Protein AF-A0A5K3F8T2-F1 (afdb_monomer_lite)

Radius of gyration: 18.97 Å; chains: 1; bounding box: 44×43×52 Å

Sequence (221 aa):
MYKYVIDRDETNFVFQMKPKDMTACPQYLVVARHIYPPILEFPDKNGPFFWAMVPSSTLKCNPNSTAEELQRIYRLFIDSKTFSKFKADAVERSKNERLRIDEVNTFYIGYRQLTLGELNQYDGDTSPPVPYRFTDQINVTAAVTAALPACLYFTVGDAEWANTTCTVLPSSTPEETLCECNHLTSFATQWKFLTNEMDFTYAFSKTDFQRDFTVCATQLF

Secondary structure (DSSP, 8-state):
-EEEE---SS--EEEEEE-S-STT---EEEEEEESS----SS--SS---EEEEESS-GGG--TTS-HHHHHHHTEEEE-HHHHHHHHHHHHHHTTTS---HHHHTEEEEEEEEPPTTTTT---SS-PPPSS-S--PPP----EEEEEEEEEEEE-TT-SS-B-TT-EE-TT--SSS--EE-SS-SEEEEEEEEEPP---HHHHHHS--TTS----------

Organism: Mesocestoides corti (NCBI:txid53468)

InterPro domains:
  IPR000203 GPS motif [PF01825] (149-188)
  IPR046338 GAIN domain superfamily [G3DSA:2.60.220.50] (41-195)
  IPR051223 Polycystin [PTHR10877] (57-218)

pLDDT: mean 83.46, std 17.34, range [26.53, 95.75]

Structure (mmCIF, N/CA/C/O backbone):
data_AF-A0A5K3F8T2-F1
#
_entry.id   AF-A0A5K3F8T2-F1
#
loop_
_atom_site.group_PDB
_atom_site.id
_atom_site.type_symbol
_atom_site.label_atom_id
_atom_site.label_alt_id
_atom_site.label_comp_id
_atom_site.label_asym_id
_atom_site.label_entity_id
_atom_site.label_seq_id
_atom_site.pdbx_PDB_ins_code
_atom_site.Cartn_x
_atom_site.Cartn_y
_atom_site.Cartn_z
_atom_site.occupancy
_atom_site.B_iso_or_equiv
_atom_site.auth_seq_id
_atom_site.auth_comp_id
_atom_site.auth_asym_id
_atom_site.auth_atom_id
_atom_site.pdbx_PDB_model_num
ATOM 1 N N . MET A 1 1 ? -4.844 -11.983 6.996 1.00 80.00 1 MET A N 1
ATOM 2 C CA . MET A 1 1 ? -3.718 -11.183 6.465 1.00 80.00 1 MET A CA 1
ATOM 3 C C . MET A 1 1 ? -3.387 -11.713 5.077 1.00 80.00 1 MET A C 1
ATOM 5 O O . MET A 1 1 ? -3.566 -12.905 4.867 1.00 80.00 1 MET A O 1
ATOM 9 N N . TYR A 1 2 ? -2.992 -10.852 4.142 1.00 87.81 2 TYR A N 1
ATOM 10 C CA . TYR A 1 2 ? -2.614 -11.227 2.775 1.00 87.81 2 TYR A CA 1
ATOM 11 C C . TYR A 1 2 ? -1.091 -11.328 2.666 1.00 87.81 2 TYR A C 1
ATOM 13 O O . TYR A 1 2 ? -0.380 -10.558 3.316 1.00 87.81 2 TYR A O 1
ATOM 21 N N . LYS A 1 3 ? -0.621 -12.260 1.840 1.00 91.94 3 LYS A N 1
ATOM 22 C CA . LYS A 1 3 ? 0.776 -12.573 1.556 1.00 91.94 3 LYS A CA 1
ATOM 23 C C . LYS A 1 3 ? 0.993 -12.526 0.041 1.00 91.94 3 LYS A C 1
ATOM 25 O O . LYS A 1 3 ? 0.319 -13.228 -0.711 1.00 91.94 3 LYS A O 1
ATOM 30 N N . TYR A 1 4 ? 1.951 -11.719 -0.399 1.00 91.50 4 TYR A N 1
ATOM 31 C CA . TYR A 1 4 ? 2.337 -11.608 -1.804 1.00 91.50 4 TYR A CA 1
ATOM 32 C C . TYR A 1 4 ? 3.835 -11.849 -1.964 1.00 91.50 4 TYR A C 1
ATOM 34 O O . TYR A 1 4 ? 4.618 -11.265 -1.222 1.00 91.50 4 TYR A O 1
ATOM 42 N N . VAL A 1 5 ? 4.239 -12.655 -2.945 1.00 93.12 5 VAL A N 1
ATOM 43 C CA . VAL A 1 5 ? 5.651 -12.810 -3.326 1.00 93.12 5 VAL A CA 1
ATOM 44 C C . VAL A 1 5 ? 5.962 -11.821 -4.450 1.00 93.12 5 VAL A C 1
ATOM 46 O O . VAL A 1 5 ? 5.338 -11.852 -5.514 1.00 93.12 5 VAL A O 1
ATOM 49 N N . ILE A 1 6 ? 6.872 -10.884 -4.185 1.00 92.12 6 ILE A N 1
ATOM 50 C CA . ILE A 1 6 ? 7.213 -9.772 -5.077 1.00 92.12 6 ILE A CA 1
ATOM 51 C C . ILE A 1 6 ? 8.717 -9.801 -5.358 1.00 92.12 6 ILE A C 1
ATOM 53 O O . ILE A 1 6 ? 9.531 -9.258 -4.611 1.00 92.12 6 ILE A O 1
ATOM 57 N N . ASP A 1 7 ? 9.074 -10.406 -6.490 1.00 85.50 7 ASP A N 1
ATOM 58 C CA . ASP A 1 7 ? 10.470 -10.621 -6.901 1.00 85.50 7 ASP A CA 1
ATOM 59 C C . ASP A 1 7 ? 11.163 -9.378 -7.479 1.00 85.50 7 ASP A C 1
ATOM 61 O O . ASP A 1 7 ? 12.289 -9.458 -7.959 1.00 85.50 7 ASP A O 1
ATOM 65 N N . ARG A 1 8 ? 10.495 -8.219 -7.465 1.00 80.19 8 ARG A N 1
ATOM 66 C CA . ARG A 1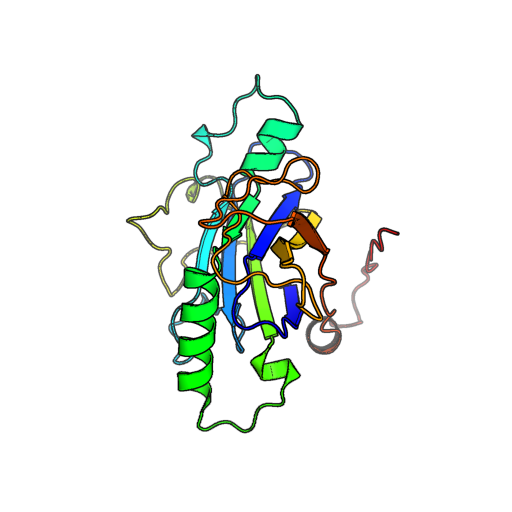 8 ? 11.072 -6.944 -7.908 1.00 80.19 8 ARG A CA 1
ATOM 67 C C . ARG A 1 8 ? 11.489 -6.113 -6.701 1.00 80.19 8 ARG A C 1
ATOM 69 O O . ARG A 1 8 ? 10.714 -5.963 -5.758 1.00 80.19 8 ARG A O 1
ATOM 76 N N . ASP A 1 9 ? 12.698 -5.565 -6.751 1.00 72.62 9 ASP A N 1
ATOM 77 C CA . ASP A 1 9 ? 13.230 -4.699 -5.693 1.00 72.62 9 ASP A CA 1
ATOM 78 C C . ASP A 1 9 ? 12.690 -3.272 -5.788 1.00 72.62 9 ASP A C 1
ATOM 80 O O . ASP A 1 9 ? 12.376 -2.667 -4.764 1.00 72.62 9 ASP A O 1
ATOM 84 N N . GLU A 1 10 ? 12.502 -2.763 -7.007 1.00 82.12 10 GLU A N 1
ATOM 85 C CA . GLU A 1 10 ? 11.924 -1.447 -7.282 1.00 82.12 10 GLU A CA 1
ATOM 86 C C . GLU A 1 10 ? 10.571 -1.594 -7.980 1.00 82.12 10 GLU A C 1
ATOM 88 O O . GLU A 1 10 ? 10.476 -1.926 -9.164 1.00 82.12 10 GLU A O 1
ATOM 93 N N . THR A 1 11 ? 9.490 -1.370 -7.234 1.00 87.69 11 THR A N 1
ATOM 94 C CA . THR A 1 11 ? 8.133 -1.411 -7.782 1.00 87.69 11 THR A CA 1
ATOM 95 C C . THR A 1 11 ? 7.195 -0.523 -6.989 1.00 87.69 11 THR A C 1
ATOM 97 O O . THR A 1 11 ? 7.296 -0.431 -5.770 1.00 87.69 11 THR A O 1
ATOM 100 N N . ASN A 1 12 ? 6.235 0.088 -7.676 1.00 93.19 12 ASN A N 1
ATOM 101 C CA . ASN A 1 12 ? 5.073 0.650 -7.003 1.00 93.19 12 ASN A CA 1
ATOM 102 C C . ASN A 1 12 ? 4.160 -0.498 -6.569 1.00 93.19 12 ASN A C 1
ATOM 104 O O . ASN A 1 12 ? 4.086 -1.530 -7.247 1.00 93.19 12 ASN A O 1
ATOM 108 N N . PHE A 1 13 ? 3.449 -0.308 -5.465 1.00 95.19 13 PHE A N 1
ATOM 109 C CA . PHE A 1 13 ? 2.475 -1.262 -4.961 1.00 95.19 13 PHE A CA 1
ATOM 110 C C . PHE A 1 13 ? 1.145 -0.562 -4.708 1.00 95.19 13 PHE A C 1
ATOM 112 O O . PHE A 1 13 ? 1.069 0.458 -4.023 1.00 95.19 13 PHE A O 1
ATOM 119 N N . VAL A 1 14 ? 0.082 -1.133 -5.261 1.00 95.75 14 VAL A N 1
ATOM 120 C CA . VAL A 1 14 ? -1.285 -0.661 -5.082 1.00 95.75 14 VAL A CA 1
ATOM 121 C C . VAL A 1 14 ? -2.080 -1.721 -4.349 1.00 95.75 14 VAL A C 1
ATOM 123 O O . VAL A 1 14 ? -2.174 -2.855 -4.810 1.00 95.75 14 VAL A O 1
ATOM 126 N N . PHE A 1 15 ? -2.706 -1.328 -3.243 1.00 94.62 15 PHE A N 1
ATOM 127 C CA . PHE A 1 15 ? -3.703 -2.129 -2.547 1.00 94.62 15 PHE A CA 1
ATOM 128 C C . PHE A 1 15 ? -5.050 -1.427 -2.618 1.00 94.62 15 PHE A C 1
ATOM 130 O O . PHE A 1 15 ? -5.243 -0.355 -2.047 1.00 94.62 15 PHE A O 1
ATOM 137 N N . GLN A 1 16 ? -5.977 -2.028 -3.347 1.00 93.88 16 GLN A N 1
ATOM 138 C CA . GLN A 1 16 ? -7.314 -1.499 -3.554 1.00 93.88 16 GLN A CA 1
ATOM 139 C C . GLN A 1 16 ? -8.303 -2.294 -2.71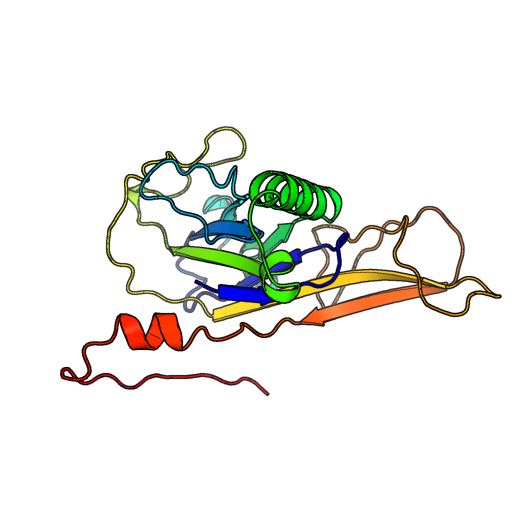4 1.00 93.88 16 GLN A C 1
ATOM 141 O O . GLN A 1 16 ? -8.428 -3.509 -2.872 1.00 93.88 16 GLN A O 1
ATOM 146 N N . MET A 1 17 ? -9.043 -1.591 -1.863 1.00 90.50 17 MET A N 1
ATOM 147 C CA . MET A 1 17 ? -10.141 -2.154 -1.089 1.00 90.50 17 MET A CA 1
ATOM 148 C C . MET A 1 17 ? -11.471 -1.867 -1.788 1.00 90.50 17 MET A C 1
ATOM 150 O O . MET A 1 17 ? -11.650 -0.834 -2.433 1.00 90.50 17 MET A O 1
ATOM 154 N N . LYS A 1 18 ? -12.409 -2.800 -1.659 1.00 90.31 18 LYS A N 1
ATOM 155 C CA . LYS A 1 18 ? -13.782 -2.727 -2.159 1.00 90.31 18 LYS A CA 1
ATOM 156 C C . LYS A 1 18 ? -14.718 -3.093 -1.001 1.00 90.31 18 LYS A C 1
ATOM 158 O O . LYS A 1 18 ? -15.053 -4.271 -0.828 1.00 90.31 18 LYS A O 1
ATOM 163 N N . PRO A 1 19 ? -15.057 -2.119 -0.135 1.00 89.94 19 PRO A N 1
ATOM 164 C CA . PRO A 1 19 ? -16.047 -2.313 0.917 1.00 89.94 19 PRO A CA 1
ATOM 165 C C . PRO A 1 19 ? -17.388 -2.760 0.336 1.00 89.94 19 PRO A C 1
ATOM 167 O O . PRO A 1 19 ? -17.755 -2.336 -0.756 1.00 89.94 19 PRO A O 1
ATOM 170 N N . LYS A 1 20 ? -18.140 -3.579 1.080 1.00 87.31 20 LYS A N 1
ATOM 171 C CA . LYS A 1 20 ? -19.488 -4.000 0.657 1.00 87.31 20 LYS A CA 1
ATOM 172 C C . LYS A 1 20 ? -20.460 -2.827 0.571 1.00 87.31 20 LYS A C 1
ATOM 174 O O . LYS A 1 20 ? -21.269 -2.772 -0.345 1.00 87.31 20 LYS A O 1
ATOM 179 N N . ASP A 1 21 ? -20.359 -1.911 1.529 1.00 87.38 21 ASP A N 1
ATOM 180 C CA . ASP A 1 21 ? -21.137 -0.682 1.574 1.00 87.38 21 ASP A CA 1
ATOM 181 C C . ASP A 1 21 ? -20.178 0.509 1.644 1.00 87.38 21 ASP A C 1
ATOM 183 O O . ASP A 1 21 ? -19.604 0.816 2.689 1.00 87.38 21 ASP A O 1
ATOM 187 N N . MET A 1 22 ? -19.964 1.146 0.494 1.00 85.88 22 MET A N 1
ATOM 188 C CA . MET A 1 22 ? -19.145 2.354 0.388 1.00 85.88 22 MET A CA 1
ATOM 189 C C . MET A 1 22 ? -19.909 3.609 0.834 1.00 85.88 22 MET A C 1
ATOM 191 O O . MET A 1 22 ? -19.279 4.616 1.146 1.00 85.88 22 MET A O 1
ATOM 195 N N . THR A 1 23 ? -21.245 3.556 0.910 1.00 83.44 23 THR A N 1
ATOM 196 C CA . THR A 1 23 ? -22.079 4.690 1.344 1.00 83.44 23 THR A CA 1
ATOM 197 C C . THR A 1 23 ? -21.997 4.907 2.852 1.00 83.44 23 THR A C 1
ATOM 199 O O . THR A 1 23 ? -22.021 6.046 3.311 1.00 83.44 23 THR A O 1
ATOM 202 N N . ALA A 1 24 ? -21.770 3.832 3.613 1.00 88.44 24 ALA A N 1
ATOM 203 C CA . ALA A 1 24 ? -21.478 3.890 5.044 1.00 88.44 24 ALA A CA 1
ATOM 204 C C . ALA A 1 24 ? -20.121 4.541 5.377 1.00 88.44 24 ALA A C 1
ATOM 206 O O . ALA A 1 24 ? -19.812 4.722 6.554 1.00 88.44 24 ALA A O 1
ATOM 207 N N . CYS A 1 25 ? -19.301 4.870 4.369 1.00 91.19 25 CYS A N 1
ATOM 208 C CA . CYS A 1 25 ? -17.960 5.431 4.528 1.00 91.19 25 CYS A CA 1
ATOM 209 C C . CYS A 1 25 ? -17.107 4.696 5.587 1.00 91.19 25 CYS A C 1
ATOM 211 O O . CYS A 1 25 ? -16.589 5.314 6.524 1.00 91.19 25 CYS A O 1
ATOM 213 N N . PRO A 1 26 ? -16.946 3.362 5.494 1.00 92.94 26 PRO A N 1
ATOM 214 C CA . PRO A 1 26 ? -16.052 2.666 6.405 1.00 92.94 26 PRO A CA 1
ATOM 215 C C . PRO A 1 26 ? -14.628 3.208 6.256 1.00 92.94 26 PRO A C 1
ATOM 217 O O . PRO A 1 26 ? -14.202 3.540 5.150 1.00 92.94 26 PRO A O 1
ATOM 220 N N . GLN A 1 27 ? -13.888 3.261 7.359 1.00 94.19 27 GLN A N 1
ATOM 221 C CA . GLN A 1 27 ? -12.464 3.578 7.371 1.00 94.19 27 GLN A CA 1
ATOM 222 C C . GLN A 1 27 ? -11.677 2.377 7.876 1.00 94.19 27 GLN A C 1
ATOM 224 O O . GLN A 1 27 ? -12.133 1.656 8.762 1.00 94.19 27 GLN A O 1
ATOM 229 N N . TYR A 1 28 ? -10.498 2.163 7.308 1.00 92.50 28 TYR A N 1
ATOM 230 C CA . TYR A 1 28 ? -9.654 1.017 7.588 1.00 92.50 28 TYR A CA 1
ATOM 231 C C . TYR A 1 28 ? -8.265 1.471 8.022 1.00 92.50 28 TYR A C 1
ATOM 233 O O . TYR A 1 28 ? -7.686 2.365 7.409 1.00 92.50 28 TYR A O 1
ATOM 241 N N . LEU A 1 29 ? -7.710 0.807 9.033 1.00 91.94 29 LEU A N 1
ATOM 242 C CA . LEU A 1 29 ? -6.273 0.791 9.273 1.00 91.94 29 LEU A CA 1
ATOM 243 C C . LEU A 1 29 ? -5.676 -0.329 8.425 1.00 91.94 29 LEU A C 1
ATOM 245 O O . LEU A 1 29 ? -6.017 -1.499 8.608 1.00 91.94 29 LEU A O 1
ATOM 249 N N . VAL A 1 30 ? -4.792 0.030 7.503 1.00 93.25 30 VAL A N 1
ATOM 250 C CA . VAL A 1 30 ? -4.023 -0.904 6.679 1.00 93.25 30 VAL A CA 1
ATOM 251 C C . VAL A 1 30 ? -2.593 -0.915 7.194 1.00 93.25 30 VAL A C 1
ATOM 253 O O . VAL A 1 30 ? -2.028 0.150 7.415 1.00 93.25 30 VAL A O 1
ATOM 256 N N . VAL A 1 31 ? -2.007 -2.097 7.383 1.00 93.06 31 VAL A N 1
ATOM 257 C CA . VAL A 1 31 ? -0.617 -2.275 7.827 1.00 93.06 31 VAL A CA 1
ATOM 258 C C . VAL A 1 31 ? 0.111 -3.266 6.935 1.00 93.06 31 VAL A C 1
ATOM 260 O O . VAL A 1 31 ? -0.475 -4.272 6.541 1.00 93.06 31 VAL A O 1
ATOM 263 N N . ALA A 1 32 ? 1.378 -3.014 6.612 1.00 94.12 32 ALA A N 1
ATOM 264 C CA . ALA A 1 32 ? 2.145 -3.884 5.726 1.00 94.12 32 ALA A CA 1
ATOM 265 C C . ALA A 1 32 ? 3.639 -3.938 6.063 1.00 94.12 32 ALA A C 1
ATOM 267 O O . ALA A 1 32 ? 4.203 -2.967 6.558 1.00 94.12 32 ALA A O 1
ATOM 268 N N . ARG A 1 33 ? 4.299 -5.070 5.803 1.00 93.81 33 ARG A N 1
ATOM 269 C CA . ARG A 1 33 ? 5.739 -5.248 6.053 1.00 93.81 33 ARG A CA 1
ATOM 270 C C . ARG A 1 33 ? 6.333 -6.347 5.171 1.00 93.81 33 ARG A C 1
ATOM 272 O O . ARG A 1 33 ? 5.649 -7.303 4.811 1.00 93.81 33 ARG A O 1
ATOM 279 N N . HIS A 1 34 ? 7.612 -6.198 4.839 1.00 95.25 34 HIS A N 1
ATOM 280 C CA . HIS A 1 34 ? 8.406 -7.208 4.142 1.00 95.25 34 HIS A CA 1
ATOM 281 C C . HIS A 1 34 ? 8.924 -8.291 5.094 1.00 95.25 34 HIS A C 1
ATOM 283 O O . HIS A 1 34 ? 9.244 -7.993 6.243 1.00 95.25 34 HIS A O 1
ATOM 289 N N . ILE A 1 35 ? 9.071 -9.518 4.588 1.00 94.06 35 ILE A N 1
ATOM 290 C CA . ILE A 1 35 ? 9.678 -10.695 5.241 1.00 94.06 35 ILE A CA 1
ATOM 291 C C . ILE A 1 35 ? 8.889 -11.245 6.438 1.00 94.06 35 ILE A C 1
ATOM 293 O O . ILE A 1 35 ? 8.626 -12.443 6.497 1.00 94.06 35 ILE A O 1
ATOM 297 N N . TYR A 1 36 ? 8.443 -10.391 7.360 1.00 90.69 36 TYR A N 1
ATOM 298 C CA . TYR A 1 36 ? 7.665 -10.775 8.537 1.00 90.69 36 TYR A CA 1
ATOM 299 C C . TYR A 1 36 ? 6.316 -10.046 8.575 1.00 90.69 36 TYR A C 1
ATOM 301 O O . TYR A 1 36 ? 6.265 -8.843 8.299 1.00 90.69 36 TYR A O 1
ATOM 309 N N . PRO A 1 37 ? 5.227 -10.707 9.001 1.00 90.69 37 PRO A N 1
ATOM 310 C CA . PRO A 1 37 ? 3.920 -10.066 9.139 1.00 90.69 37 PRO A CA 1
ATOM 311 C C . PRO A 1 37 ? 3.948 -8.969 10.217 1.00 90.69 37 PRO A C 1
ATOM 313 O O . PRO A 1 37 ? 4.548 -9.204 11.266 1.00 90.69 37 PRO A O 1
ATOM 316 N N . PRO A 1 38 ? 3.333 -7.785 10.012 1.00 88.69 38 PRO A N 1
ATOM 317 C CA . PRO A 1 38 ? 3.249 -6.744 11.041 1.00 88.69 38 PRO A CA 1
ATOM 318 C C . PRO A 1 38 ? 2.568 -7.243 12.321 1.00 88.69 38 PRO A C 1
ATOM 320 O O . PRO A 1 38 ? 1.519 -7.886 12.249 1.00 88.69 38 PRO A O 1
ATOM 323 N N . ILE A 1 39 ? 3.125 -6.891 13.482 1.00 85.19 39 ILE A N 1
ATOM 324 C CA . ILE A 1 39 ? 2.544 -7.187 14.795 1.00 85.19 39 ILE A CA 1
ATOM 325 C C . ILE A 1 39 ? 2.183 -5.867 15.470 1.00 85.19 39 ILE A C 1
ATOM 327 O O . ILE A 1 39 ? 3.029 -4.996 15.650 1.00 85.19 39 ILE A O 1
ATOM 331 N N . LEU A 1 40 ? 0.910 -5.727 15.834 1.00 85.06 40 LEU A N 1
ATOM 332 C CA . LEU A 1 40 ? 0.388 -4.538 16.509 1.00 85.06 40 LEU A CA 1
ATOM 333 C C . LEU A 1 40 ? 0.211 -4.741 18.018 1.00 85.06 40 LEU A C 1
ATOM 335 O O . LEU A 1 40 ? 0.024 -3.773 18.743 1.00 85.06 40 LEU A O 1
ATOM 339 N N . GLU A 1 41 ? 0.284 -5.976 18.512 1.00 82.88 41 GLU A N 1
ATOM 340 C CA . GLU A 1 41 ? 0.053 -6.307 19.925 1.00 82.88 41 GLU A CA 1
ATOM 341 C C . GLU A 1 41 ? 1.231 -5.930 20.831 1.00 82.88 41 GLU A C 1
ATOM 343 O O . GLU A 1 41 ? 1.044 -5.637 22.008 1.00 82.88 41 GLU A O 1
ATOM 348 N N . PHE A 1 42 ? 2.452 -5.925 20.296 1.00 82.69 42 PHE A N 1
ATOM 349 C CA . PHE A 1 42 ? 3.660 -5.596 21.042 1.00 82.69 42 PHE A CA 1
ATOM 350 C C . PHE A 1 42 ? 4.776 -5.116 20.105 1.00 82.69 42 PHE A C 1
ATOM 352 O O . PHE A 1 42 ? 4.792 -5.491 18.931 1.00 82.69 42 PHE A O 1
ATOM 359 N N . PRO A 1 43 ? 5.732 -4.310 20.605 1.00 85.00 43 PRO A N 1
ATOM 360 C CA . PRO A 1 43 ? 6.909 -3.933 19.833 1.00 85.00 43 PRO A CA 1
ATOM 361 C C . PRO A 1 43 ? 7.773 -5.165 19.541 1.00 85.00 43 PRO A C 1
ATOM 363 O O . PRO A 1 43 ? 8.249 -5.828 20.465 1.00 85.00 43 PRO A O 1
ATOM 366 N N . ASP A 1 44 ? 7.987 -5.468 18.262 1.00 85.44 44 ASP A N 1
ATOM 367 C CA . ASP A 1 44 ? 8.890 -6.532 17.825 1.00 85.44 44 ASP A CA 1
ATOM 368 C C . ASP A 1 44 ? 10.258 -5.978 17.377 1.00 85.44 44 ASP A C 1
ATOM 370 O O . ASP A 1 44 ? 10.481 -4.769 17.288 1.00 85.44 44 ASP A O 1
ATOM 374 N N . LYS A 1 45 ? 11.219 -6.879 17.138 1.00 86.62 45 LYS A N 1
ATOM 375 C CA . LYS A 1 45 ? 12.568 -6.522 16.657 1.00 86.62 45 LYS A CA 1
ATOM 376 C C . LYS A 1 45 ? 12.683 -6.543 15.128 1.00 86.62 45 LYS A C 1
ATOM 378 O O . LYS A 1 45 ? 13.757 -6.256 14.599 1.00 86.62 45 LYS A O 1
ATOM 383 N N . ASN A 1 46 ? 11.589 -6.838 14.428 1.00 86.69 46 ASN A N 1
ATOM 384 C CA . ASN A 1 46 ? 11.564 -7.072 12.983 1.00 86.69 46 ASN A CA 1
ATOM 385 C C . ASN A 1 46 ? 11.488 -5.761 12.183 1.00 86.69 46 ASN A C 1
ATOM 387 O O . ASN A 1 46 ? 11.486 -5.775 10.956 1.00 86.69 46 ASN A O 1
ATOM 391 N N . GLY A 1 47 ? 11.484 -4.619 12.874 1.00 85.75 47 GLY A N 1
ATOM 392 C CA . GLY A 1 47 ? 11.601 -3.298 12.271 1.00 85.75 47 GLY A CA 1
ATOM 393 C C . GLY A 1 47 ? 10.256 -2.631 11.982 1.00 85.75 47 GLY A C 1
ATOM 394 O O . GLY A 1 47 ? 9.196 -3.176 12.310 1.00 85.75 47 GLY A O 1
ATOM 395 N N . PRO A 1 48 ? 10.301 -1.420 11.400 1.00 88.81 48 PRO A N 1
ATOM 396 C CA . PRO A 1 48 ? 9.105 -0.641 11.129 1.00 88.81 48 PRO A CA 1
ATOM 397 C C . PRO A 1 48 ? 8.216 -1.339 10.096 1.00 88.81 48 PRO A C 1
ATOM 399 O O . PRO A 1 48 ? 8.677 -2.106 9.250 1.00 88.81 48 PRO A O 1
ATOM 402 N N . PHE A 1 49 ? 6.927 -1.034 10.151 1.00 90.25 49 PHE A N 1
ATOM 403 C CA . PHE A 1 49 ? 5.946 -1.453 9.160 1.00 90.25 49 PHE A CA 1
ATOM 404 C C . PHE A 1 49 ? 5.271 -0.224 8.554 1.00 90.25 49 PHE A C 1
ATOM 406 O O . PHE A 1 49 ? 5.182 0.837 9.176 1.00 90.25 49 PHE A O 1
ATOM 413 N N . PHE A 1 50 ? 4.789 -0.382 7.329 1.00 92.25 50 PHE A N 1
ATOM 414 C CA . PHE A 1 50 ? 3.886 0.567 6.708 1.00 92.25 50 PHE A CA 1
ATOM 415 C C . PHE A 1 50 ? 2.554 0.559 7.411 1.00 92.25 50 PHE A C 1
ATOM 417 O O . PHE A 1 50 ? 2.042 -0.501 7.772 1.00 92.25 50 PHE A O 1
ATOM 424 N N . TRP A 1 51 ? 1.952 1.730 7.505 1.00 92.94 51 TRP A N 1
ATOM 425 C CA . TRP A 1 51 ? 0.578 1.850 7.926 1.00 92.94 51 TRP A CA 1
ATOM 426 C C . TRP A 1 51 ? -0.079 3.024 7.205 1.00 92.94 51 TRP A C 1
ATOM 428 O O . TRP A 1 51 ? 0.592 3.976 6.805 1.00 92.94 51 TRP A O 1
ATOM 438 N N . ALA A 1 52 ? -1.388 2.939 7.009 1.00 94.50 52 ALA A N 1
ATOM 439 C CA . ALA A 1 52 ? -2.179 4.023 6.454 1.00 94.50 52 ALA A CA 1
ATOM 440 C C . ALA A 1 52 ? -3.641 3.899 6.870 1.00 94.50 52 ALA A C 1
ATOM 442 O O . ALA A 1 52 ? -4.167 2.799 7.055 1.00 94.50 52 ALA A O 1
ATOM 443 N N . MET A 1 53 ? -4.303 5.047 6.937 1.00 94.69 53 MET A N 1
ATOM 444 C CA . MET A 1 53 ? -5.755 5.131 7.012 1.00 94.69 53 MET A CA 1
ATOM 445 C C . MET A 1 53 ? -6.321 5.110 5.591 1.00 94.69 53 MET A C 1
ATOM 447 O O . MET A 1 53 ? -5.870 5.870 4.731 1.00 94.69 53 MET A O 1
ATOM 451 N N . VAL A 1 54 ? -7.297 4.242 5.332 1.00 94.38 54 VAL A N 1
ATOM 452 C CA . VAL A 1 54 ? -7.932 4.082 4.016 1.00 94.38 54 VAL A CA 1
ATOM 453 C C . VAL A 1 54 ? -9.460 4.132 4.173 1.00 94.38 54 VAL A C 1
ATOM 455 O O . VAL A 1 54 ? -10.018 3.224 4.776 1.00 94.38 54 VAL A O 1
ATOM 458 N N . PRO A 1 55 ? -10.162 5.163 3.665 1.00 95.12 55 PRO A N 1
ATOM 459 C CA . PRO A 1 55 ? -9.600 6.414 3.175 1.00 95.12 55 PRO A CA 1
ATOM 460 C C . PRO A 1 55 ? -8.816 7.140 4.271 1.00 95.12 55 PRO A C 1
ATOM 462 O O . PRO A 1 55 ? -9.039 6.938 5.466 1.00 95.12 55 PRO A O 1
ATOM 465 N N . SER A 1 56 ? -7.923 8.044 3.864 1.00 93.88 56 SER A N 1
ATOM 466 C CA . SER A 1 56 ? -7.091 8.795 4.816 1.00 93.88 56 SER A CA 1
ATOM 467 C C . SER A 1 56 ? -7.906 9.652 5.788 1.00 93.88 56 SER A C 1
ATOM 469 O O . SER A 1 56 ? -7.422 9.996 6.855 1.00 93.88 56 SER A O 1
ATOM 471 N N . SER A 1 57 ? -9.142 9.998 5.421 1.00 93.62 57 SER A N 1
ATOM 472 C CA . SER A 1 57 ? -10.130 10.591 6.313 1.00 93.62 57 SER A CA 1
ATOM 473 C C . SER A 1 57 ? -11.537 10.236 5.841 1.00 93.62 57 SER A C 1
ATOM 475 O O . SER A 1 57 ? -11.776 10.167 4.633 1.00 93.62 57 SER A O 1
ATOM 477 N N . THR A 1 58 ? -12.480 10.079 6.770 1.00 92.81 58 THR A N 1
ATOM 478 C CA . THR A 1 58 ? -13.907 9.929 6.442 1.00 92.81 58 THR A CA 1
ATOM 479 C C . THR A 1 58 ? -14.486 11.169 5.754 1.00 92.81 58 THR A C 1
ATOM 481 O O . THR A 1 58 ? -15.459 11.053 5.018 1.00 92.81 58 THR A O 1
ATOM 484 N N . LEU A 1 59 ? -13.849 12.341 5.886 1.00 91.25 59 LEU A N 1
ATOM 485 C CA . LEU A 1 59 ? -14.233 13.563 5.165 1.00 91.25 59 LEU A CA 1
ATOM 486 C C . LEU A 1 59 ? -14.076 13.442 3.641 1.00 91.25 59 LEU A C 1
ATOM 488 O O . LEU A 1 59 ? -14.643 14.240 2.901 1.00 91.25 59 LEU A O 1
ATOM 492 N N . LYS A 1 60 ? -13.310 12.454 3.158 1.00 89.88 60 LYS A N 1
ATOM 493 C CA . LYS A 1 60 ? -13.172 12.181 1.721 1.00 89.88 60 LYS A CA 1
ATOM 494 C C . LYS A 1 60 ? -14.391 11.479 1.125 1.00 89.88 60 LYS A C 1
ATOM 496 O O . LYS A 1 60 ? -14.526 11.454 -0.095 1.00 89.88 60 LYS A O 1
ATOM 501 N N . CYS A 1 61 ? -15.265 10.912 1.952 1.00 89.12 61 CYS A N 1
ATOM 502 C CA . CYS A 1 61 ? -16.509 10.328 1.482 1.00 89.12 61 CYS A CA 1
ATOM 503 C C . CYS A 1 61 ? -17.520 11.441 1.217 1.00 89.12 61 CYS A C 1
ATOM 505 O O . CYS A 1 61 ? -18.143 11.971 2.135 1.00 89.12 61 CYS A O 1
ATOM 507 N N . ASN A 1 62 ? -17.677 11.800 -0.052 1.00 86.00 62 ASN A N 1
ATOM 508 C CA . ASN A 1 62 ? -18.699 12.739 -0.480 1.00 86.00 62 ASN A CA 1
ATOM 509 C C . ASN A 1 62 ? -19.932 11.956 -0.967 1.00 86.00 62 ASN A C 1
ATOM 511 O O . ASN A 1 62 ? -19.793 11.140 -1.879 1.00 86.00 62 ASN A O 1
ATOM 515 N N . PRO A 1 63 ? -21.139 12.201 -0.422 1.00 79.94 63 PRO A N 1
ATOM 516 C CA . PRO A 1 63 ? -22.358 11.525 -0.874 1.00 79.94 63 PRO A CA 1
ATOM 517 C C . PRO A 1 63 ? -22.710 11.812 -2.342 1.00 79.94 63 PRO A C 1
ATOM 519 O O . PRO A 1 63 ? -23.451 11.044 -2.946 1.00 79.94 63 PRO A O 1
ATOM 522 N N . ASN A 1 64 ? -22.171 12.888 -2.923 1.00 85.56 64 ASN A N 1
ATOM 523 C CA . ASN A 1 64 ? -22.375 13.253 -4.326 1.00 85.56 64 ASN A CA 1
ATOM 524 C C . ASN A 1 64 ? -21.299 12.687 -5.268 1.00 85.56 64 ASN A C 1
ATOM 526 O O . ASN A 1 64 ? -21.357 12.951 -6.467 1.00 85.56 64 ASN A O 1
ATOM 530 N N . SER A 1 65 ? -20.300 11.968 -4.748 1.00 86.94 65 SER A N 1
ATOM 531 C CA . SER A 1 65 ? -19.263 11.365 -5.584 1.00 86.94 65 SER A CA 1
ATOM 532 C C . SER A 1 65 ? -19.797 10.180 -6.378 1.00 86.94 65 SER A C 1
ATOM 534 O O . SER A 1 65 ? -20.639 9.408 -5.920 1.00 86.94 65 SER A O 1
ATOM 536 N N . THR A 1 66 ? -19.249 10.012 -7.575 1.00 87.88 66 THR A N 1
ATOM 537 C CA . THR A 1 66 ? -19.464 8.822 -8.397 1.00 87.88 66 THR A CA 1
ATOM 538 C C . THR A 1 66 ? -18.886 7.576 -7.716 1.00 87.88 66 THR A C 1
ATOM 540 O O . THR A 1 66 ? -17.998 7.656 -6.862 1.00 87.88 66 THR A O 1
ATOM 543 N N . ALA A 1 67 ? -19.359 6.393 -8.117 1.00 84.75 67 ALA A N 1
ATOM 544 C CA . ALA A 1 67 ? -18.843 5.127 -7.594 1.00 84.75 67 ALA A CA 1
ATOM 545 C C . ALA A 1 67 ? -17.324 4.979 -7.816 1.00 84.75 67 ALA A C 1
ATOM 547 O O . ALA A 1 67 ? -16.617 4.493 -6.935 1.00 84.75 67 ALA A O 1
ATOM 548 N N . GLU A 1 68 ? -16.814 5.449 -8.957 1.00 83.94 68 GLU A N 1
ATOM 549 C CA . GLU A 1 68 ? -15.387 5.420 -9.291 1.00 83.94 68 GLU A CA 1
ATOM 550 C C . GLU A 1 68 ? -14.560 6.338 -8.383 1.00 83.94 68 GLU A C 1
ATOM 552 O O . GLU A 1 68 ? -13.510 5.936 -7.879 1.00 83.94 68 GLU A O 1
ATOM 557 N N . GLU A 1 69 ? -15.041 7.554 -8.115 1.00 87.25 69 GLU A N 1
ATOM 558 C CA . GLU A 1 69 ? -14.385 8.487 -7.192 1.00 87.25 69 GLU A CA 1
ATOM 559 C C . GLU A 1 69 ? -14.341 7.932 -5.769 1.00 87.25 69 GLU A C 1
ATOM 561 O O . GLU A 1 69 ? -13.292 7.974 -5.120 1.00 87.25 69 GLU A O 1
ATOM 566 N N . LEU A 1 70 ? -15.448 7.346 -5.301 1.00 87.12 70 LEU A N 1
ATOM 567 C CA . LEU A 1 70 ? -15.471 6.674 -4.007 1.00 87.12 70 LEU A CA 1
ATOM 568 C C . LEU A 1 70 ? -14.531 5.462 -4.002 1.00 87.12 70 LEU A C 1
ATOM 570 O O . LEU A 1 70 ? -13.867 5.200 -3.006 1.00 87.12 70 LEU A O 1
ATOM 574 N N . GLN A 1 71 ? -14.403 4.723 -5.103 1.00 87.88 71 GLN A N 1
ATOM 575 C CA . GLN A 1 71 ? -13.485 3.586 -5.157 1.00 87.88 71 GLN A CA 1
ATOM 576 C C . GLN A 1 71 ? -12.022 4.042 -5.064 1.00 87.88 71 GLN A C 1
ATOM 578 O O . GLN A 1 71 ? -11.220 3.395 -4.385 1.00 87.88 71 GLN A O 1
ATOM 583 N N . ARG A 1 72 ? -11.671 5.186 -5.664 1.00 89.06 72 ARG A N 1
ATOM 584 C CA . ARG A 1 72 ? -10.310 5.751 -5.613 1.00 89.06 72 ARG A CA 1
ATOM 585 C C . ARG A 1 72 ? -9.854 6.091 -4.194 1.00 89.06 72 ARG A C 1
ATOM 587 O O . ARG A 1 72 ? -8.672 5.930 -3.897 1.00 89.06 72 ARG A O 1
ATOM 594 N N . ILE A 1 73 ? -10.752 6.522 -3.303 1.00 92.81 73 ILE A N 1
ATOM 595 C CA . ILE A 1 73 ? -10.372 6.848 -1.914 1.00 92.81 73 ILE A CA 1
ATOM 596 C C . ILE A 1 73 ? -10.076 5.600 -1.065 1.00 92.81 73 ILE A C 1
ATOM 598 O O . ILE A 1 73 ? -9.405 5.711 -0.042 1.00 92.81 73 ILE A O 1
ATOM 602 N N . TYR A 1 74 ? -10.505 4.414 -1.510 1.00 94.06 74 TYR A N 1
ATOM 603 C CA . TYR A 1 74 ? -10.231 3.119 -0.872 1.00 94.06 74 TYR A CA 1
ATOM 604 C C . TYR A 1 74 ? -8.931 2.454 -1.349 1.00 94.06 74 TYR A C 1
ATOM 606 O O . TYR A 1 74 ? -8.773 1.231 -1.277 1.00 94.06 74 TYR A O 1
ATOM 614 N N . ARG A 1 75 ? -7.987 3.256 -1.842 1.00 93.56 75 ARG A N 1
ATOM 615 C CA . ARG A 1 75 ? -6.707 2.794 -2.367 1.00 93.56 75 ARG A CA 1
ATOM 616 C C . ARG A 1 75 ? -5.545 3.239 -1.491 1.00 93.56 75 ARG A C 1
ATOM 618 O O . ARG A 1 75 ? -5.401 4.421 -1.194 1.00 93.56 75 ARG A O 1
ATOM 625 N N . LEU A 1 76 ? -4.663 2.298 -1.180 1.00 94.31 76 LEU A N 1
ATOM 626 C CA . LEU A 1 76 ? -3.312 2.565 -0.703 1.00 94.31 76 LEU A CA 1
ATOM 627 C C . LEU A 1 76 ? -2.342 2.480 -1.886 1.00 94.31 76 LEU A C 1
ATOM 629 O O . LEU A 1 76 ? -2.327 1.481 -2.607 1.00 94.31 76 LEU A O 1
ATOM 633 N N . PHE A 1 77 ? -1.535 3.522 -2.066 1.00 95.38 77 PHE A N 1
ATOM 634 C CA . PHE A 1 77 ? -0.448 3.574 -3.039 1.00 95.38 77 PHE A CA 1
ATOM 635 C C . PHE A 1 77 ? 0.878 3.700 -2.286 1.00 95.38 77 PHE A C 1
ATOM 637 O O . PHE A 1 77 ? 1.042 4.622 -1.489 1.00 95.38 77 PHE A O 1
ATOM 644 N N . ILE A 1 78 ? 1.803 2.777 -2.535 1.00 94.94 78 ILE A N 1
ATOM 645 C CA . ILE A 1 78 ? 3.175 2.810 -2.025 1.00 94.94 78 ILE A CA 1
ATOM 646 C C . ILE A 1 78 ? 4.085 3.002 -3.236 1.00 94.94 78 ILE A C 1
ATOM 648 O O . ILE A 1 78 ? 4.115 2.150 -4.127 1.00 94.94 78 ILE A O 1
ATOM 652 N N . ASP A 1 79 ? 4.787 4.132 -3.288 1.00 93.19 79 ASP A N 1
ATOM 653 C CA . ASP A 1 79 ? 5.726 4.422 -4.370 1.00 93.19 79 ASP A CA 1
ATOM 654 C C . ASP A 1 79 ? 6.966 3.520 -4.297 1.00 93.19 79 ASP A C 1
ATOM 656 O O . ASP A 1 79 ? 7.302 2.982 -3.237 1.00 93.19 79 ASP A O 1
ATOM 660 N N . SER A 1 80 ? 7.662 3.374 -5.425 1.00 92.25 80 SER A N 1
ATOM 661 C CA . SER A 1 80 ? 8.833 2.500 -5.532 1.00 92.25 80 SER A CA 1
ATOM 662 C C . SER A 1 80 ? 9.928 2.817 -4.521 1.00 92.25 80 SER A C 1
ATOM 664 O O . SER A 1 80 ? 10.436 1.903 -3.881 1.00 92.25 80 SER A O 1
ATOM 666 N N . LYS A 1 81 ? 10.259 4.094 -4.307 1.00 92.12 81 LYS A N 1
ATOM 667 C CA . LYS A 1 81 ? 11.313 4.499 -3.368 1.00 92.12 81 LYS A CA 1
ATOM 668 C C . LYS A 1 81 ? 10.961 4.083 -1.944 1.00 92.12 81 LYS A C 1
ATOM 670 O O . LYS A 1 81 ? 11.803 3.551 -1.218 1.00 92.12 81 LYS A O 1
ATOM 675 N N . THR A 1 82 ? 9.720 4.329 -1.546 1.00 93.44 82 THR A N 1
ATOM 676 C CA . THR A 1 82 ? 9.201 3.947 -0.237 1.00 93.44 82 THR A CA 1
ATOM 677 C C . THR A 1 82 ? 9.188 2.424 -0.080 1.00 93.44 82 THR A C 1
ATOM 679 O O . THR A 1 82 ? 9.721 1.916 0.907 1.00 93.44 82 THR A O 1
ATOM 682 N N . PHE A 1 83 ? 8.666 1.692 -1.066 1.00 94.25 83 PHE A N 1
ATOM 683 C CA . PHE A 1 83 ? 8.627 0.227 -1.077 1.00 94.25 83 PHE A CA 1
ATOM 684 C C . PHE A 1 83 ? 10.033 -0.386 -0.945 1.00 94.25 83 PHE A C 1
ATOM 686 O O . PHE A 1 83 ? 10.289 -1.159 -0.020 1.00 94.25 83 PHE A O 1
ATOM 693 N N . SER A 1 84 ? 10.981 0.028 -1.793 1.00 93.25 84 SER A N 1
ATOM 694 C CA . SER A 1 84 ? 12.361 -0.475 -1.785 1.00 93.25 84 SER A CA 1
ATOM 695 C C . SER A 1 84 ? 13.089 -0.179 -0.480 1.00 93.25 84 SER A C 1
ATOM 697 O O . SER A 1 84 ? 13.819 -1.034 0.019 1.00 93.25 84 SER A O 1
ATOM 699 N N . LYS A 1 85 ? 12.866 1.000 0.119 1.00 94.50 85 LYS A N 1
ATOM 700 C CA . LYS A 1 85 ? 13.470 1.358 1.409 1.00 94.50 85 LYS A CA 1
ATOM 701 C C . LYS A 1 85 ? 13.079 0.362 2.502 1.00 94.50 85 LYS A C 1
ATOM 703 O O . LYS A 1 85 ? 13.946 -0.150 3.203 1.00 94.50 85 LYS A O 1
ATOM 708 N N . PHE A 1 86 ? 11.788 0.066 2.641 1.00 94.81 86 PHE A N 1
ATOM 709 C CA . PHE A 1 86 ? 11.325 -0.868 3.671 1.00 94.81 86 PHE A CA 1
ATOM 710 C C . PHE A 1 86 ? 11.723 -2.314 3.368 1.00 94.81 86 PHE A C 1
ATOM 712 O O . PHE A 1 86 ? 11.977 -3.071 4.306 1.00 94.81 86 PHE A O 1
ATOM 719 N N . LYS A 1 87 ? 11.816 -2.701 2.087 1.00 94.88 87 LYS A N 1
ATOM 720 C CA . LYS A 1 87 ? 12.377 -4.003 1.702 1.00 94.88 87 LYS A CA 1
ATOM 721 C C . LYS A 1 87 ? 13.835 -4.118 2.151 1.00 94.88 87 LYS A C 1
ATOM 723 O O . LYS A 1 87 ? 14.180 -5.084 2.824 1.00 94.88 87 LYS A O 1
ATOM 728 N N . ALA A 1 88 ? 14.663 -3.117 1.853 1.00 94.19 88 ALA A N 1
ATOM 729 C CA . ALA A 1 88 ? 16.070 -3.090 2.251 1.00 94.19 88 ALA A CA 1
ATOM 730 C C . ALA A 1 88 ? 16.246 -3.126 3.781 1.00 94.19 88 ALA A C 1
ATOM 732 O O . ALA A 1 88 ? 17.038 -3.921 4.287 1.00 94.19 88 ALA A O 1
ATOM 733 N N . ASP A 1 89 ? 15.461 -2.335 4.520 1.00 94.38 89 ASP A N 1
ATOM 734 C CA . ASP A 1 89 ? 15.483 -2.328 5.988 1.00 94.38 89 ASP A CA 1
ATOM 735 C C . ASP A 1 89 ? 15.113 -3.702 6.581 1.00 94.38 89 ASP A C 1
ATOM 737 O O . ASP A 1 89 ? 15.698 -4.119 7.583 1.00 94.38 89 ASP A O 1
ATOM 741 N N . ALA A 1 90 ? 14.151 -4.413 5.980 1.00 94.44 90 ALA A N 1
ATOM 742 C CA . ALA A 1 90 ? 13.769 -5.759 6.407 1.00 94.44 90 ALA A CA 1
ATOM 743 C C . ALA A 1 90 ? 14.875 -6.786 6.112 1.00 94.44 90 ALA A C 1
ATOM 745 O O . ALA A 1 90 ? 15.232 -7.557 7.003 1.00 94.44 90 ALA A O 1
ATOM 746 N N . VAL A 1 91 ? 15.459 -6.750 4.907 1.00 94.50 91 VAL A N 1
ATOM 747 C CA . VAL A 1 91 ? 16.561 -7.639 4.490 1.00 94.50 91 VAL A CA 1
ATOM 748 C C . VAL A 1 91 ? 17.777 -7.492 5.406 1.00 94.50 91 VAL A C 1
ATOM 750 O O . VAL A 1 91 ? 18.350 -8.488 5.847 1.00 94.50 91 VAL A O 1
ATOM 753 N N . GLU A 1 92 ? 18.154 -6.258 5.744 1.00 94.31 92 GLU A N 1
ATOM 754 C CA . GLU A 1 92 ? 19.285 -5.999 6.641 1.00 94.31 92 GLU A CA 1
ATOM 755 C C . GLU A 1 92 ? 19.040 -6.566 8.048 1.00 94.31 92 GLU A C 1
ATOM 757 O O . GLU A 1 92 ? 19.957 -7.075 8.699 1.00 94.31 92 GLU A O 1
ATOM 762 N N . ARG A 1 93 ? 17.793 -6.526 8.529 1.00 93.62 93 ARG A N 1
ATOM 763 C CA . ARG A 1 93 ? 17.423 -7.072 9.843 1.00 93.62 93 ARG A CA 1
ATOM 764 C C . ARG A 1 93 ? 17.393 -8.595 9.855 1.00 93.62 93 ARG A C 1
ATOM 766 O O . ARG A 1 93 ? 17.786 -9.185 10.859 1.00 93.62 93 ARG A O 1
ATOM 773 N N . SER A 1 94 ? 16.997 -9.221 8.750 1.00 93.88 94 SER A N 1
ATOM 774 C CA . SER A 1 94 ? 16.944 -10.678 8.611 1.00 93.88 94 SER A CA 1
ATOM 775 C C . SER A 1 94 ? 18.281 -11.314 8.208 1.00 93.88 94 SER A C 1
ATOM 777 O O . SER A 1 94 ? 18.337 -12.520 7.992 1.00 93.88 94 SER A O 1
ATOM 779 N N . LYS A 1 95 ? 19.382 -10.554 8.106 1.00 92.38 95 LYS A N 1
ATOM 780 C CA . LYS A 1 95 ? 20.672 -11.040 7.568 1.00 92.38 95 LYS A CA 1
ATOM 781 C C . LYS A 1 95 ? 21.292 -12.242 8.292 1.00 92.38 95 LYS A C 1
ATOM 783 O O . LYS A 1 95 ? 22.124 -12.943 7.723 1.00 92.38 95 LYS A O 1
ATOM 788 N N . ASN A 1 96 ? 20.931 -12.454 9.557 1.00 92.00 96 ASN A N 1
ATOM 789 C CA . ASN A 1 96 ? 21.434 -13.569 10.366 1.00 92.00 96 ASN A CA 1
ATOM 790 C C . ASN A 1 96 ? 20.558 -14.827 10.248 1.00 92.00 96 ASN A C 1
ATOM 792 O O . ASN A 1 96 ? 20.888 -15.863 10.827 1.00 92.00 96 ASN A O 1
ATOM 796 N N . GLU A 1 97 ? 19.446 -14.740 9.524 1.00 92.44 97 GLU A N 1
ATOM 797 C CA . GLU A 1 97 ? 18.515 -15.834 9.296 1.00 92.44 97 GLU A CA 1
ATOM 798 C C . GLU A 1 97 ? 18.762 -16.460 7.923 1.00 92.44 97 GLU A C 1
ATOM 800 O O . GLU A 1 97 ? 19.161 -15.800 6.963 1.00 92.44 97 GLU A O 1
ATOM 805 N N . ARG A 1 98 ? 18.539 -17.771 7.818 1.00 93.12 98 ARG A N 1
ATOM 806 C CA . ARG A 1 98 ? 18.611 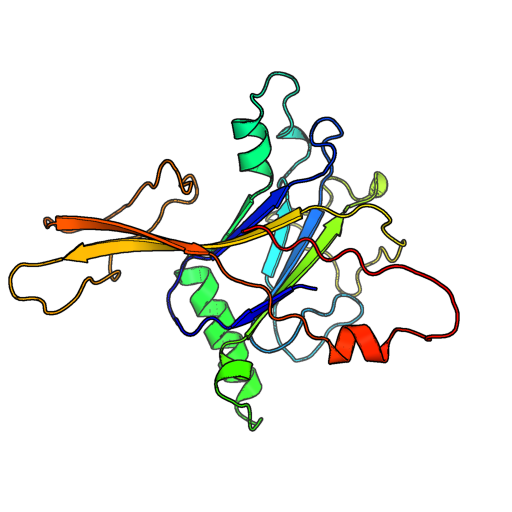-18.487 6.540 1.00 93.12 98 ARG A CA 1
ATOM 807 C C . ARG A 1 98 ? 17.215 -18.567 5.944 1.00 93.12 98 ARG A C 1
ATOM 809 O O . ARG A 1 98 ? 16.526 -19.563 6.143 1.00 93.12 98 ARG A O 1
ATOM 816 N N . LEU A 1 99 ? 16.827 -17.509 5.244 1.00 93.19 99 LEU A N 1
ATOM 817 C CA . LEU A 1 99 ? 15.549 -17.417 4.547 1.00 93.19 99 LEU A CA 1
ATOM 818 C C . LEU A 1 99 ? 15.675 -17.900 3.101 1.00 93.19 99 LEU A C 1
ATOM 820 O O . LEU A 1 99 ? 16.712 -17.729 2.453 1.00 93.19 99 LEU A O 1
ATOM 824 N N . ARG A 1 100 ? 14.606 -18.500 2.589 1.00 93.19 100 ARG A N 1
ATOM 825 C CA . ARG A 1 100 ? 14.446 -18.808 1.169 1.00 93.19 100 ARG A CA 1
ATOM 826 C C . ARG A 1 100 ? 14.160 -17.531 0.378 1.00 93.19 100 ARG A C 1
ATOM 828 O O . ARG A 1 100 ? 13.741 -16.515 0.927 1.00 93.19 100 ARG A O 1
ATOM 835 N N . ILE A 1 101 ? 14.372 -17.588 -0.934 1.00 90.44 101 ILE A N 1
ATOM 836 C CA . ILE A 1 101 ? 14.190 -16.424 -1.812 1.00 90.44 101 ILE A CA 1
ATOM 837 C C . ILE A 1 101 ? 12.741 -15.910 -1.815 1.00 90.44 101 ILE A C 1
ATOM 839 O O . ILE A 1 101 ? 12.518 -14.703 -1.806 1.00 90.44 101 ILE A O 1
ATOM 843 N N . ASP A 1 102 ? 11.760 -16.811 -1.747 1.00 90.62 102 ASP A N 1
ATOM 844 C CA . ASP A 1 102 ? 10.336 -16.485 -1.645 1.00 90.62 102 ASP A CA 1
ATOM 845 C C . ASP A 1 102 ? 9.997 -15.817 -0.307 1.00 90.62 102 ASP A C 1
ATOM 847 O O . ASP A 1 102 ? 9.223 -14.861 -0.273 1.00 90.62 102 ASP A O 1
ATOM 851 N N . GLU A 1 103 ? 10.626 -16.249 0.788 1.00 92.19 103 GLU A N 1
ATOM 852 C CA . GLU A 1 103 ? 10.475 -15.625 2.109 1.00 92.19 103 GLU A CA 1
ATOM 853 C C . GLU A 1 103 ? 11.039 -14.196 2.116 1.00 92.19 103 GLU A C 1
ATOM 855 O O . GLU A 1 103 ? 10.374 -13.271 2.584 1.00 92.19 103 GLU A O 1
ATOM 860 N N . VAL A 1 104 ? 12.215 -13.984 1.512 1.00 93.62 104 VAL A N 1
ATOM 861 C CA . VAL A 1 104 ? 12.828 -12.650 1.357 1.00 93.62 104 VAL A CA 1
ATOM 862 C C . VAL A 1 104 ? 11.963 -11.722 0.493 1.00 93.62 104 VAL A C 1
ATOM 864 O O . VAL A 1 104 ? 11.837 -10.530 0.780 1.00 93.62 104 VAL A O 1
ATOM 867 N N . ASN A 1 105 ? 11.325 -12.264 -0.545 1.00 94.25 105 ASN A N 1
ATOM 868 C CA . ASN A 1 105 ? 10.448 -11.514 -1.445 1.00 94.25 105 ASN A CA 1
ATOM 869 C C . ASN A 1 105 ? 9.001 -11.406 -0.947 1.00 94.25 105 ASN A C 1
ATOM 871 O O . ASN A 1 105 ? 8.153 -10.839 -1.640 1.00 94.25 105 ASN A O 1
ATOM 875 N N . THR A 1 106 ? 8.693 -11.912 0.248 1.00 94.25 106 THR A N 1
ATOM 876 C CA . THR A 1 106 ? 7.336 -11.855 0.780 1.00 94.25 106 THR A CA 1
ATOM 877 C C . THR A 1 106 ? 6.992 -10.454 1.297 1.00 94.25 106 THR A C 1
ATOM 879 O O . THR A 1 106 ? 7.731 -9.838 2.067 1.00 94.25 106 THR A O 1
ATOM 882 N N . PHE A 1 107 ? 5.811 -9.973 0.917 1.00 94.81 107 PHE A N 1
ATOM 883 C CA . PHE A 1 107 ? 5.181 -8.755 1.402 1.00 94.81 107 PHE A CA 1
ATOM 884 C C . PHE A 1 107 ? 3.828 -9.083 2.040 1.00 94.81 107 PHE A C 1
ATOM 886 O O . PHE A 1 107 ? 2.911 -9.585 1.382 1.00 94.81 107 PHE A O 1
ATOM 893 N N . TYR A 1 108 ? 3.707 -8.798 3.335 1.00 93.44 108 TYR A N 1
ATOM 894 C CA . TYR A 1 108 ? 2.490 -9.005 4.109 1.00 93.44 108 TYR A CA 1
ATOM 895 C C . TYR A 1 108 ? 1.688 -7.718 4.187 1.00 93.44 108 TYR A C 1
ATOM 897 O O . TYR A 1 108 ? 2.250 -6.665 4.474 1.00 93.44 108 TYR A O 1
ATOM 905 N N . ILE A 1 109 ? 0.370 -7.812 4.022 1.00 93.06 109 ILE A N 1
ATOM 906 C CA . ILE A 1 109 ? -0.551 -6.695 4.234 1.00 93.06 109 ILE A CA 1
ATOM 907 C C . ILE A 1 109 ? -1.807 -7.160 4.969 1.00 93.06 109 ILE A C 1
ATOM 909 O O . ILE A 1 109 ? -2.450 -8.151 4.619 1.00 93.06 109 ILE A O 1
ATOM 913 N N . GLY A 1 110 ? -2.150 -6.457 6.037 1.00 89.75 110 GLY A N 1
ATOM 914 C CA . GLY A 1 110 ? -3.357 -6.648 6.825 1.00 89.75 110 GLY A CA 1
ATOM 915 C C . GLY A 1 110 ? -4.201 -5.385 6.811 1.00 89.75 110 GLY A C 1
ATOM 916 O O . GLY A 1 110 ? -3.686 -4.286 6.622 1.00 89.75 110 GLY A O 1
ATOM 917 N N . TYR A 1 111 ? -5.501 -5.540 7.027 1.00 90.06 111 TYR A N 1
ATOM 918 C CA . TYR A 1 111 ? -6.387 -4.411 7.254 1.00 90.06 111 TYR A CA 1
ATOM 919 C C . TYR A 1 111 ? -7.373 -4.727 8.372 1.00 90.06 111 TYR A C 1
ATOM 921 O O . TYR A 1 111 ? -7.689 -5.891 8.629 1.00 90.06 111 TYR A O 1
ATOM 929 N N . ARG A 1 112 ? -7.885 -3.673 9.002 1.00 87.88 112 ARG A N 1
ATOM 930 C CA . ARG A 1 112 ? -8.959 -3.729 9.993 1.00 87.88 112 ARG A CA 1
ATOM 931 C C . ARG A 1 112 ? -9.885 -2.535 9.776 1.00 87.88 112 ARG A C 1
ATOM 933 O O . ARG A 1 112 ? -9.404 -1.415 9.645 1.00 87.88 112 ARG A O 1
ATOM 940 N N . GLN A 1 113 ? -11.196 -2.770 9.729 1.00 88.94 113 GLN A N 1
ATOM 941 C CA . GLN A 1 113 ? -12.177 -1.685 9.764 1.00 88.94 113 GLN A CA 1
ATOM 942 C C . GLN A 1 113 ? -12.214 -1.069 11.163 1.00 88.94 113 GLN A C 1
ATOM 944 O O . GLN A 1 113 ? -12.229 -1.787 12.161 1.00 88.94 113 GLN A O 1
ATOM 949 N N . LEU A 1 114 ? -12.239 0.253 11.223 1.00 88.88 114 LEU A N 1
ATOM 950 C CA . LEU A 1 114 ? -12.218 1.014 12.461 1.00 88.88 114 LEU A CA 1
ATOM 951 C C . LEU A 1 114 ? -13.606 1.144 13.075 1.00 88.88 114 LEU A C 1
ATOM 953 O O . LEU A 1 114 ? -14.615 1.232 12.369 1.00 88.88 114 LEU A O 1
ATOM 957 N N . THR A 1 115 ? -13.643 1.182 14.405 1.00 87.62 115 THR A N 1
ATOM 958 C CA . THR A 1 115 ? -14.857 1.520 15.149 1.00 87.62 115 THR A CA 1
ATOM 959 C C . THR A 1 115 ? -15.093 3.031 15.132 1.00 87.62 115 THR A C 1
ATOM 961 O O . THR A 1 115 ? -14.198 3.815 14.814 1.00 87.62 115 THR A O 1
ATOM 964 N N . LEU A 1 116 ? -16.298 3.466 15.513 1.00 88.00 116 LEU A N 1
ATOM 965 C CA . LEU A 1 116 ? -16.654 4.891 15.556 1.00 88.00 116 LEU A CA 1
ATOM 966 C C . LEU A 1 116 ? -15.705 5.726 16.434 1.00 88.00 116 LEU A C 1
ATOM 968 O O . LEU A 1 116 ? -15.450 6.881 16.110 1.00 88.00 116 LEU A O 1
ATOM 972 N N . GLY A 1 117 ? -15.166 5.149 17.514 1.00 87.94 117 GLY A N 1
ATOM 973 C CA . GLY A 1 117 ? -14.223 5.831 18.408 1.00 87.94 117 GLY A CA 1
ATOM 974 C C . GLY A 1 117 ? -12.796 5.954 17.858 1.00 87.94 117 GLY A C 1
ATOM 975 O O . GLY A 1 117 ? -11.988 6.678 18.432 1.00 87.94 117 GLY A O 1
ATOM 976 N N . GLU A 1 118 ? -12.487 5.257 16.763 1.00 89.75 118 GLU A N 1
ATOM 977 C CA . GLU A 1 118 ? -11.165 5.215 16.120 1.00 89.75 118 GLU A CA 1
ATOM 978 C C . GLU A 1 118 ? -11.082 6.055 14.843 1.00 89.75 118 GLU A C 1
ATOM 980 O O . GLU A 1 118 ? -9.987 6.286 14.323 1.00 89.75 118 GLU A O 1
ATOM 985 N N . LEU A 1 119 ? -12.227 6.488 14.307 1.00 92.75 119 LEU A N 1
ATOM 986 C CA . LEU A 1 119 ? -12.278 7.197 13.033 1.00 92.75 119 LEU A CA 1
ATOM 987 C C . LEU A 1 119 ? -11.415 8.461 13.072 1.00 92.75 119 LEU A C 1
ATOM 989 O O . LEU A 1 119 ? -11.519 9.277 13.985 1.00 92.75 119 LEU A O 1
ATOM 993 N N . ASN A 1 120 ? -10.593 8.636 12.036 1.00 94.50 120 ASN A N 1
ATOM 994 C CA . ASN A 1 120 ? -9.692 9.775 11.846 1.00 94.50 120 ASN A CA 1
ATOM 995 C C . ASN A 1 120 ? -8.700 10.021 12.997 1.00 94.50 120 ASN A C 1
ATOM 997 O O . ASN A 1 120 ? -8.213 11.137 13.143 1.00 94.50 120 ASN A O 1
ATOM 1001 N N . GLN A 1 121 ? -8.396 9.010 13.816 1.00 92.50 121 GLN A N 1
ATOM 1002 C CA . GLN A 1 121 ? -7.475 9.173 14.944 1.00 92.50 121 GLN A CA 1
ATOM 1003 C C . GLN A 1 121 ? -5.995 9.246 14.525 1.00 92.50 121 GLN A C 1
ATOM 1005 O O . GLN A 1 121 ? -5.174 9.755 15.287 1.00 92.50 121 GLN A O 1
ATOM 1010 N N . TYR A 1 122 ? -5.650 8.722 13.346 1.00 91.56 122 TYR A N 1
ATOM 1011 C CA . TYR A 1 122 ? -4.272 8.611 12.863 1.00 91.56 122 TYR A CA 1
ATOM 1012 C C . TYR A 1 122 ? -4.098 9.321 11.520 1.00 91.56 122 TYR A C 1
ATOM 1014 O O . TYR A 1 122 ? -5.000 9.305 10.682 1.00 91.56 122 TYR A O 1
ATOM 1022 N N . ASP A 1 123 ? -2.926 9.910 11.305 1.00 90.44 123 ASP A N 1
ATOM 1023 C CA . ASP A 1 123 ? -2.572 10.674 10.105 1.00 90.44 123 ASP A CA 1
ATOM 1024 C C . ASP A 1 123 ? -1.044 10.767 9.921 1.00 90.44 123 ASP A C 1
ATOM 1026 O O . ASP A 1 123 ? -0.282 10.105 10.615 1.00 90.44 123 ASP A O 1
ATOM 1030 N N . GLY A 1 124 ? -0.563 11.583 8.979 1.00 83.69 124 GLY A N 1
ATOM 1031 C CA . GLY A 1 124 ? 0.877 11.710 8.715 1.00 83.69 124 GLY A CA 1
ATOM 1032 C C . GLY A 1 124 ? 1.731 12.070 9.941 1.00 83.69 124 GLY A C 1
ATOM 1033 O O . GLY A 1 124 ? 2.908 11.713 9.968 1.00 83.69 124 GLY A O 1
ATOM 1034 N N . ASP A 1 125 ? 1.138 12.703 10.956 1.00 88.31 125 ASP A N 1
ATOM 1035 C CA . ASP A 1 125 ? 1.820 13.164 12.165 1.00 88.31 125 ASP A CA 1
ATOM 1036 C C . ASP A 1 125 ? 1.542 12.255 13.377 1.00 88.31 125 ASP A C 1
ATOM 1038 O O . ASP A 1 125 ? 2.363 12.147 14.292 1.00 88.31 125 ASP A O 1
ATOM 1042 N N . THR A 1 126 ? 0.408 11.551 13.378 1.00 91.50 126 THR A N 1
ATOM 1043 C CA . THR A 1 126 ? -0.063 10.725 14.494 1.00 91.50 126 THR A CA 1
ATOM 1044 C C . THR A 1 126 ? -0.125 9.256 14.098 1.00 91.50 126 THR A C 1
ATOM 1046 O O . THR A 1 126 ? -1.109 8.784 13.529 1.00 91.50 126 THR A O 1
ATOM 1049 N N . SER A 1 127 ? 0.920 8.501 14.445 1.00 90.94 127 SER A N 1
ATOM 1050 C CA . SER A 1 127 ? 0.971 7.055 14.188 1.00 90.94 127 SER A CA 1
ATOM 1051 C C . SER A 1 127 ? 0.113 6.221 15.150 1.00 90.94 127 SER A C 1
ATOM 1053 O O . SER A 1 127 ? -0.039 6.594 16.320 1.00 90.94 127 SER A O 1
ATOM 1055 N N . PRO A 1 128 ? -0.438 5.075 14.697 1.00 91.06 128 PRO A N 1
ATOM 1056 C CA . PRO A 1 128 ? -1.116 4.141 15.581 1.00 91.06 128 PRO A CA 1
ATOM 1057 C C . PRO A 1 128 ? -0.131 3.618 16.638 1.00 91.06 128 PRO A C 1
ATOM 1059 O O . PRO A 1 128 ? 0.985 3.219 16.294 1.00 91.06 128 PRO A O 1
ATOM 1062 N N . PRO A 1 129 ? -0.514 3.602 17.928 1.00 90.69 129 PRO A N 1
ATOM 1063 C CA . PRO A 1 129 ? 0.373 3.142 18.984 1.00 90.69 129 PRO A CA 1
ATOM 1064 C C . PRO A 1 129 ? 0.628 1.636 18.870 1.00 90.69 129 PRO A C 1
ATOM 1066 O O . PRO A 1 129 ? -0.246 0.875 18.455 1.00 90.69 129 PRO A O 1
ATOM 1069 N N . VAL A 1 130 ? 1.811 1.209 19.312 1.00 86.50 130 VAL A N 1
ATOM 1070 C CA . VAL A 1 130 ? 2.168 -0.201 19.515 1.00 86.50 130 VAL A CA 1
ATOM 1071 C C . VAL A 1 130 ? 2.596 -0.358 20.981 1.00 86.50 130 VAL A C 1
ATOM 1073 O O . VAL A 1 130 ? 3.602 0.244 21.362 1.00 86.50 130 VAL A O 1
ATOM 1076 N N . PRO A 1 131 ? 1.878 -1.118 21.832 1.00 88.94 131 PRO A N 1
ATOM 1077 C CA . PRO A 1 131 ? 0.688 -1.928 21.551 1.00 88.94 131 PRO A CA 1
ATOM 1078 C C . PRO A 1 131 ? -0.532 -1.144 21.058 1.00 88.94 131 PRO A C 1
ATOM 1080 O O . PRO A 1 131 ? -0.859 -0.069 21.572 1.00 88.94 131 PRO A O 1
ATOM 1083 N N . TYR A 1 132 ? -1.232 -1.721 20.088 1.00 88.38 132 TYR A N 1
ATOM 1084 C CA . TYR A 1 132 ? -2.462 -1.185 19.538 1.00 88.38 132 TYR A CA 1
ATOM 1085 C C . TYR A 1 132 ? -3.622 -1.430 20.495 1.00 88.38 132 TYR A C 1
ATOM 1087 O O . TYR A 1 132 ? -3.790 -2.515 21.048 1.00 88.38 132 TYR A O 1
ATOM 1095 N N . ARG A 1 133 ? -4.407 -0.378 20.727 1.00 84.38 133 ARG A N 1
ATOM 1096 C CA . ARG A 1 133 ? -5.353 -0.328 21.850 1.00 84.38 133 ARG A CA 1
ATOM 1097 C C . ARG A 1 133 ? -6.666 -1.049 21.576 1.00 84.38 133 ARG A C 1
ATOM 1099 O O . ARG A 1 133 ? -7.349 -1.428 22.521 1.00 84.38 133 ARG A O 1
ATOM 1106 N N . PHE A 1 134 ? -7.019 -1.222 20.308 1.00 81.75 134 PHE A N 1
ATOM 1107 C CA . PHE A 1 134 ? -8.319 -1.741 19.913 1.00 81.75 134 PHE A CA 1
ATOM 1108 C C . PHE A 1 134 ? -8.197 -3.195 19.469 1.00 81.75 134 PHE A C 1
ATOM 1110 O O . PHE A 1 134 ? -7.480 -3.515 18.522 1.00 81.75 134 PHE A O 1
ATOM 1117 N N . THR A 1 135 ? -8.909 -4.074 20.171 1.00 71.88 135 THR A N 1
ATOM 1118 C CA . THR A 1 135 ? -8.888 -5.532 19.955 1.00 71.88 135 THR A CA 1
ATOM 1119 C C . THR A 1 135 ? -10.261 -6.092 19.590 1.00 71.88 135 THR A C 1
ATOM 1121 O O . THR A 1 135 ? -10.421 -7.304 19.472 1.00 71.88 135 THR A O 1
ATOM 1124 N N . ASP A 1 136 ? -11.249 -5.217 19.373 1.00 69.50 136 ASP A N 1
ATOM 1125 C CA . ASP A 1 136 ? -12.619 -5.621 19.064 1.00 69.50 136 ASP A CA 1
ATOM 1126 C C . ASP A 1 136 ? -12.678 -6.501 17.811 1.00 69.50 136 ASP A C 1
ATOM 1128 O O . ASP A 1 136 ? -12.009 -6.229 16.806 1.00 69.50 136 ASP A O 1
ATOM 1132 N N . GLN A 1 137 ? -13.512 -7.540 17.863 1.00 61.62 137 GLN A N 1
ATOM 1133 C CA . GLN A 1 137 ? -13.729 -8.441 16.739 1.00 61.62 137 GLN A CA 1
ATOM 1134 C C . GLN A 1 137 ? -14.444 -7.706 15.598 1.00 61.62 137 GLN A C 1
ATOM 1136 O O . GLN A 1 137 ? -15.499 -7.101 15.784 1.00 61.62 137 GLN A O 1
ATOM 1141 N N . ILE A 1 138 ? -13.878 -7.783 14.394 1.00 63.94 138 ILE A N 1
ATOM 1142 C CA . ILE A 1 138 ? -14.429 -7.129 13.205 1.00 63.94 138 ILE A CA 1
ATOM 1143 C C . ILE A 1 138 ? -15.207 -8.158 12.398 1.00 63.94 138 ILE A C 1
ATOM 1145 O O . ILE A 1 138 ? -14.638 -9.129 11.905 1.00 63.94 138 ILE A O 1
ATOM 1149 N N . ASN A 1 139 ? -16.503 -7.908 12.223 1.00 61.56 139 ASN A N 1
ATOM 1150 C CA . ASN A 1 139 ? -17.414 -8.802 11.499 1.00 61.56 139 ASN A CA 1
ATOM 1151 C C . ASN A 1 139 ? -17.621 -8.405 10.028 1.00 61.56 139 ASN A C 1
ATOM 1153 O O . ASN A 1 139 ? -18.394 -9.042 9.314 1.00 61.56 139 ASN A O 1
ATOM 1157 N N . VAL A 1 140 ? -16.957 -7.343 9.566 1.00 67.19 140 VAL A N 1
ATOM 1158 C CA . VAL A 1 140 ? -17.122 -6.805 8.214 1.00 67.19 140 VAL A CA 1
ATOM 1159 C C . VAL A 1 140 ? -15.843 -7.018 7.414 1.00 67.19 140 VAL A C 1
ATOM 1161 O O . VAL A 1 140 ? -14.754 -6.625 7.826 1.00 67.19 140 VAL A O 1
ATOM 1164 N N . THR A 1 141 ? -15.989 -7.654 6.255 1.00 73.25 141 THR A N 1
ATOM 1165 C CA . THR A 1 141 ? -14.900 -7.914 5.312 1.00 73.25 141 THR A CA 1
ATOM 1166 C C . THR A 1 141 ? -15.047 -7.044 4.069 1.00 73.25 141 THR A C 1
ATOM 1168 O O . THR A 1 141 ? -16.158 -6.814 3.581 1.00 73.25 141 THR A O 1
ATOM 1171 N N . ALA A 1 142 ? -13.914 -6.583 3.539 1.00 83.44 142 ALA A N 1
ATOM 1172 C CA . ALA A 1 142 ? -13.825 -5.908 2.251 1.00 83.44 142 ALA A CA 1
ATOM 1173 C C . ALA A 1 142 ? -13.164 -6.843 1.230 1.00 83.44 142 ALA A C 1
ATOM 1175 O O . ALA A 1 142 ? -12.217 -7.566 1.554 1.00 83.44 142 ALA A O 1
ATOM 1176 N N . ALA A 1 143 ? -13.639 -6.824 -0.015 1.00 88.81 143 ALA A N 1
ATOM 1177 C CA . ALA A 1 143 ? -12.887 -7.449 -1.097 1.00 88.81 143 ALA A CA 1
ATOM 1178 C C . ALA A 1 143 ? -11.632 -6.611 -1.368 1.00 88.81 143 ALA A C 1
ATOM 1180 O O . ALA A 1 143 ? -11.659 -5.390 -1.214 1.00 88.81 143 ALA A O 1
ATOM 1181 N N . VAL A 1 144 ? -10.525 -7.246 -1.750 1.00 89.88 144 VAL A N 1
ATOM 1182 C CA . VAL A 1 144 ? -9.273 -6.529 -2.016 1.00 89.88 144 VAL A CA 1
ATOM 1183 C C . VAL A 1 144 ? -8.596 -7.045 -3.271 1.00 89.88 144 VAL A C 1
ATOM 1185 O O . VAL A 1 144 ? -8.718 -8.218 -3.618 1.00 89.88 144 VAL A O 1
ATOM 1188 N N . THR A 1 145 ? -7.856 -6.161 -3.925 1.00 91.81 145 THR A N 1
ATOM 1189 C CA . THR A 1 145 ? -6.982 -6.488 -5.051 1.00 91.81 145 THR A CA 1
ATOM 1190 C C . THR A 1 145 ? -5.645 -5.792 -4.856 1.00 91.81 145 THR A C 1
ATOM 1192 O O . THR A 1 145 ? -5.615 -4.622 -4.471 1.00 91.81 145 THR A O 1
ATOM 1195 N N . ALA A 1 146 ? -4.551 -6.490 -5.147 1.00 92.75 146 ALA A N 1
ATOM 1196 C CA . ALA A 1 146 ? -3.214 -5.915 -5.141 1.00 92.75 146 ALA A CA 1
ATOM 1197 C C . ALA A 1 146 ? -2.632 -5.910 -6.555 1.00 92.75 146 ALA A C 1
ATOM 1199 O O . ALA A 1 146 ? -2.864 -6.841 -7.329 1.00 92.75 146 ALA A O 1
ATOM 1200 N N . ALA A 1 147 ? -1.883 -4.865 -6.894 1.00 93.25 147 ALA A N 1
ATOM 1201 C CA . ALA A 1 147 ? -1.246 -4.743 -8.195 1.00 93.25 147 ALA A CA 1
ATOM 1202 C C . ALA A 1 147 ? 0.099 -4.022 -8.114 1.00 93.25 147 ALA A C 1
ATOM 1204 O O . ALA A 1 147 ? 0.326 -3.188 -7.238 1.00 93.25 147 ALA A O 1
ATOM 1205 N N . LEU A 1 148 ? 0.964 -4.330 -9.076 1.00 94.00 148 LEU A N 1
ATOM 1206 C CA . LEU A 1 148 ? 2.234 -3.655 -9.312 1.00 94.00 148 LEU A CA 1
ATOM 1207 C C . LEU A 1 148 ? 2.127 -2.858 -10.616 1.00 94.00 148 LEU A C 1
ATOM 1209 O O . LEU A 1 148 ? 2.280 -3.448 -11.694 1.00 94.00 148 LEU A O 1
ATOM 1213 N N . PRO A 1 149 ? 1.804 -1.556 -10.553 1.00 93.81 149 PRO A N 1
ATOM 1214 C CA . PRO A 1 149 ? 1.827 -0.712 -11.731 1.00 93.81 149 PRO A CA 1
ATOM 1215 C C . PRO A 1 149 ? 3.258 -0.282 -12.069 1.00 93.81 149 PRO A C 1
ATOM 1217 O O . PRO A 1 149 ? 4.065 0.036 -11.188 1.00 93.81 149 PRO A O 1
ATOM 1220 N N . ALA A 1 150 ? 3.559 -0.224 -13.362 1.00 92.25 150 ALA A N 1
ATOM 1221 C CA . ALA A 1 150 ? 4.834 0.237 -13.888 1.00 92.25 150 ALA A CA 1
ATOM 1222 C C . ALA A 1 150 ? 4.639 1.103 -15.137 1.00 92.25 150 ALA A C 1
ATOM 1224 O O . ALA A 1 150 ? 3.809 0.805 -15.999 1.00 92.25 150 ALA A O 1
ATOM 1225 N N . CYS A 1 151 ? 5.453 2.149 -15.226 1.00 92.38 151 CYS A N 1
ATOM 1226 C CA . CYS A 1 151 ? 5.670 2.923 -16.438 1.00 92.38 151 CYS A CA 1
ATOM 1227 C C . CYS A 1 151 ? 6.918 2.373 -17.119 1.00 92.38 151 CYS A C 1
ATOM 1229 O O . CYS A 1 151 ? 7.958 2.229 -16.476 1.00 92.38 151 CYS A O 1
ATOM 1231 N N . LEU A 1 152 ? 6.783 2.018 -18.390 1.00 91.62 152 LEU A N 1
ATOM 1232 C CA . LEU A 1 152 ? 7.811 1.361 -19.178 1.00 91.62 152 LEU A CA 1
ATOM 1233 C C . LEU A 1 152 ? 8.245 2.261 -20.326 1.00 91.62 152 LEU A C 1
ATOM 1235 O O . LEU A 1 152 ? 7.437 3.003 -20.890 1.00 91.62 152 LEU A O 1
ATOM 1239 N N . TYR A 1 153 ? 9.505 2.132 -20.709 1.00 91.94 153 TYR A N 1
ATOM 1240 C CA . TYR A 1 153 ? 10.084 2.808 -21.851 1.00 91.94 153 TYR A CA 1
ATOM 1241 C C . TYR A 1 153 ? 10.954 1.841 -22.665 1.00 91.94 153 TYR A C 1
ATOM 1243 O O . TYR A 1 153 ? 11.467 0.854 -22.130 1.00 91.94 153 TYR A O 1
ATOM 1251 N N . PHE A 1 154 ? 11.093 2.094 -23.966 1.00 92.19 154 PHE A N 1
ATOM 1252 C CA . PHE A 1 154 ? 11.881 1.250 -24.868 1.00 92.19 154 PHE A CA 1
ATOM 1253 C C . PHE A 1 154 ? 12.680 2.088 -25.855 1.00 92.19 154 PHE A C 1
ATOM 1255 O O . PHE A 1 154 ? 12.084 2.798 -26.669 1.00 92.19 154 PHE A O 1
ATOM 1262 N N . THR A 1 155 ? 14.008 1.980 -25.821 1.00 89.88 155 THR A N 1
ATOM 1263 C CA . THR A 1 155 ? 14.905 2.666 -26.760 1.00 89.88 155 THR A CA 1
ATOM 1264 C C . THR A 1 155 ? 15.262 1.750 -27.923 1.00 89.88 155 THR A C 1
ATOM 1266 O O . THR A 1 155 ? 15.448 0.546 -27.766 1.00 89.88 155 THR A O 1
ATOM 1269 N N . VAL A 1 156 ? 15.389 2.314 -29.125 1.00 86.81 156 VAL A N 1
ATOM 1270 C CA . VAL A 1 156 ? 15.820 1.546 -30.301 1.00 86.81 156 VAL A CA 1
ATOM 1271 C C . VAL A 1 156 ? 17.227 0.991 -30.065 1.00 86.81 156 VAL A C 1
ATOM 1273 O O . VAL A 1 156 ? 18.170 1.755 -29.884 1.00 86.81 156 VAL A O 1
ATOM 1276 N N . GLY A 1 157 ? 17.355 -0.336 -30.105 1.00 86.62 157 GLY A N 1
ATOM 1277 C CA . GLY A 1 157 ? 18.598 -1.054 -29.805 1.00 86.62 157 GLY A CA 1
ATOM 1278 C C . GLY A 1 157 ? 18.579 -1.786 -28.461 1.00 86.62 157 GLY A C 1
ATOM 1279 O O . GLY A 1 157 ? 19.425 -2.654 -28.255 1.00 86.62 157 GLY A O 1
ATOM 1280 N N . ASP A 1 158 ? 17.599 -1.502 -27.597 1.00 87.44 158 ASP A N 1
ATOM 1281 C CA . ASP A 1 158 ? 17.384 -2.256 -26.364 1.00 87.44 158 ASP A CA 1
ATOM 1282 C C . ASP A 1 158 ? 16.765 -3.630 -26.665 1.00 87.44 158 ASP A C 1
ATOM 1284 O O . ASP A 1 158 ? 16.021 -3.815 -27.633 1.00 87.44 158 ASP A O 1
ATOM 1288 N N . ALA A 1 159 ? 17.070 -4.612 -25.816 1.00 88.88 159 ALA A N 1
ATOM 1289 C CA . ALA A 1 159 ? 16.504 -5.957 -25.913 1.00 88.88 159 ALA A CA 1
ATOM 1290 C C . ALA A 1 159 ? 15.147 -6.087 -25.197 1.00 88.88 159 ALA A C 1
ATOM 1292 O O . ALA A 1 159 ? 14.365 -6.982 -25.516 1.00 88.88 159 ALA A O 1
ATOM 1293 N N . GLU A 1 160 ? 14.866 -5.213 -24.228 1.00 89.88 160 GLU A N 1
ATOM 1294 C CA . GLU A 1 160 ? 13.701 -5.303 -23.350 1.00 89.88 160 GLU A CA 1
ATOM 1295 C C . GLU A 1 160 ? 13.186 -3.925 -22.918 1.00 89.88 160 GLU A C 1
ATOM 1297 O O . GLU A 1 160 ? 13.874 -2.914 -23.040 1.00 89.88 160 GLU A O 1
ATOM 1302 N N . TRP A 1 161 ? 11.949 -3.895 -22.418 1.00 89.75 161 TRP A N 1
ATOM 1303 C CA . TRP A 1 161 ? 11.358 -2.699 -21.824 1.00 89.75 161 TRP A CA 1
ATOM 1304 C C . TRP A 1 161 ? 11.980 -2.426 -20.458 1.00 89.75 161 TRP A C 1
ATOM 1306 O O . TRP A 1 161 ? 11.990 -3.302 -19.592 1.00 89.75 161 TRP A O 1
ATOM 1316 N N . ALA A 1 162 ? 12.411 -1.191 -20.241 1.00 87.62 162 ALA A N 1
ATOM 1317 C CA . ALA A 1 162 ? 12.937 -0.735 -18.966 1.00 87.62 162 ALA A CA 1
ATOM 1318 C C . ALA A 1 162 ? 11.891 0.097 -18.215 1.00 87.62 162 ALA A C 1
ATOM 1320 O O . ALA A 1 162 ? 10.989 0.686 -18.806 1.00 87.62 162 ALA A O 1
ATOM 1321 N N . ASN A 1 163 ? 11.993 0.133 -16.889 1.00 84.25 163 ASN A N 1
ATOM 1322 C CA . ASN A 1 163 ? 11.123 0.923 -16.010 1.00 84.25 163 ASN A CA 1
ATOM 1323 C C . ASN A 1 163 ? 11.906 1.920 -15.143 1.00 84.25 163 ASN A C 1
ATOM 1325 O O . ASN A 1 163 ? 11.328 2.616 -14.311 1.00 84.25 163 ASN A O 1
ATOM 1329 N N . THR A 1 164 ? 13.224 1.975 -15.310 1.00 81.44 164 THR A N 1
ATOM 1330 C CA . THR A 1 164 ? 14.101 2.901 -14.600 1.00 81.44 164 THR A CA 1
ATOM 1331 C C . THR A 1 164 ? 13.785 4.335 -15.024 1.00 81.44 164 THR A C 1
ATOM 1333 O O . THR A 1 164 ? 13.382 4.590 -16.151 1.00 81.44 164 THR A O 1
ATOM 1336 N N . THR A 1 165 ? 13.934 5.317 -14.135 1.00 82.75 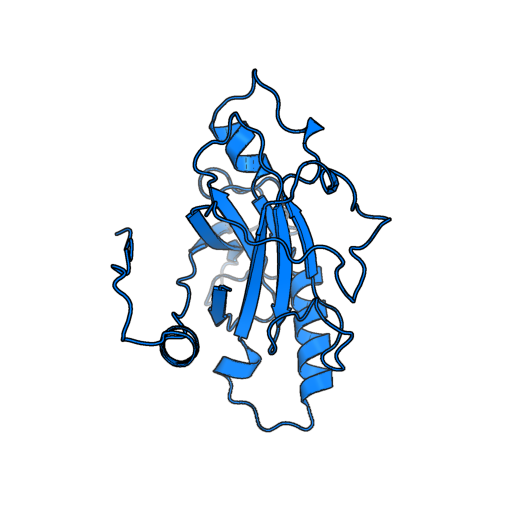1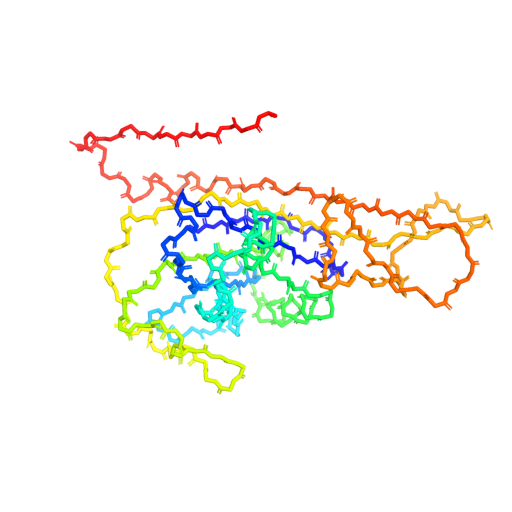65 THR A N 1
ATOM 1337 C CA . THR A 1 165 ? 13.693 6.757 -14.421 1.00 82.75 165 THR A CA 1
ATOM 1338 C C . THR A 1 165 ? 12.254 7.181 -14.768 1.00 82.75 165 THR A C 1
ATOM 1340 O O . THR A 1 165 ? 11.988 8.381 -14.807 1.00 82.75 165 THR A O 1
ATOM 1343 N N . CYS A 1 166 ? 11.325 6.239 -14.952 1.00 88.44 166 CYS A N 1
ATOM 1344 C CA . CYS A 1 166 ? 9.896 6.498 -15.105 1.00 88.44 166 CYS A CA 1
ATOM 1345 C C . CYS A 1 166 ? 9.147 6.160 -13.811 1.00 88.44 166 CYS A C 1
ATOM 1347 O O . CYS A 1 166 ? 9.288 5.066 -13.264 1.00 88.44 166 CYS A O 1
ATOM 1349 N N . THR A 1 167 ? 8.302 7.069 -13.334 1.00 90.56 167 THR A N 1
ATOM 1350 C CA . THR A 1 167 ? 7.513 6.884 -12.111 1.00 90.56 167 THR A CA 1
ATOM 1351 C C . THR A 1 167 ? 6.019 6.860 -12.425 1.00 90.56 167 THR A C 1
ATOM 1353 O O . THR A 1 167 ? 5.524 7.575 -13.297 1.00 90.56 167 THR A O 1
ATOM 1356 N N . VAL A 1 168 ? 5.285 5.995 -11.721 1.00 93.12 168 VAL A N 1
ATOM 1357 C CA . VAL A 1 168 ? 3.818 5.952 -11.780 1.00 93.12 168 VAL A CA 1
ATOM 1358 C C . VAL A 1 168 ? 3.288 6.971 -10.784 1.00 93.12 168 VAL A C 1
ATOM 1360 O O . VAL A 1 168 ? 3.652 6.923 -9.608 1.00 93.12 168 VAL A O 1
ATOM 1363 N N . LEU A 1 169 ? 2.397 7.861 -11.218 1.00 91.31 169 LEU A N 1
ATOM 1364 C CA . LEU A 1 169 ? 1.803 8.834 -10.304 1.00 91.31 169 LEU A CA 1
ATOM 1365 C C . LEU A 1 169 ? 0.710 8.195 -9.427 1.00 91.31 169 LEU A C 1
ATOM 1367 O O . LEU A 1 169 ? -0.042 7.346 -9.921 1.00 91.31 169 LEU A O 1
ATOM 1371 N N . PRO A 1 170 ? 0.532 8.644 -8.165 1.00 89.00 170 PRO A N 1
ATOM 1372 C CA . PRO A 1 170 ? -0.427 8.053 -7.228 1.00 89.00 170 PRO A CA 1
ATOM 1373 C C . PRO A 1 170 ? -1.896 8.126 -7.649 1.00 89.00 170 PRO A C 1
ATOM 1375 O O . PRO A 1 170 ? -2.722 7.444 -7.047 1.00 89.00 170 PRO A O 1
ATOM 1378 N N . SER A 1 171 ? -2.255 8.958 -8.632 1.00 87.56 171 SER A N 1
ATOM 1379 C CA . SER A 1 171 ? -3.611 9.058 -9.188 1.00 87.56 171 SER A CA 1
ATOM 1380 C C . SER A 1 171 ? -3.941 7.941 -10.187 1.00 87.56 171 SER A C 1
ATOM 1382 O O . SER A 1 171 ? -5.120 7.638 -10.352 1.00 87.56 171 SER A O 1
ATOM 1384 N N . SER A 1 172 ? -2.937 7.263 -10.751 1.00 87.88 172 SER A N 1
ATOM 1385 C CA . SER A 1 172 ? -3.073 6.238 -11.799 1.00 87.88 172 SER A CA 1
ATOM 1386 C C . SER A 1 172 ? -4.017 5.090 -11.434 1.00 87.88 172 SER A C 1
ATOM 1388 O O . SER A 1 172 ? -3.932 4.552 -10.333 1.00 87.88 172 SER A O 1
ATOM 1390 N N . THR A 1 173 ? -4.876 4.662 -12.353 1.00 85.88 173 THR A N 1
ATOM 1391 C CA . THR A 1 173 ? -5.724 3.460 -12.279 1.00 85.88 173 THR A CA 1
ATOM 1392 C C . THR A 1 173 ? -5.362 2.474 -13.404 1.00 85.88 173 THR A C 1
ATOM 1394 O O . THR A 1 173 ? -4.601 2.837 -14.309 1.00 85.88 173 THR A O 1
ATOM 1397 N N . PRO A 1 174 ? -5.867 1.224 -13.366 1.00 84.19 174 PRO A N 1
ATOM 1398 C CA . PRO A 1 174 ? -5.705 0.289 -14.481 1.00 84.19 174 PRO A CA 1
ATOM 1399 C C . PRO A 1 174 ? -6.239 0.829 -15.815 1.00 84.19 174 PRO A C 1
ATOM 1401 O O . PRO A 1 174 ? -5.700 0.498 -16.865 1.00 84.19 174 PRO A O 1
ATOM 1404 N N . GLU A 1 175 ? -7.277 1.664 -15.772 1.00 87.12 175 GLU A N 1
ATOM 1405 C CA . GLU A 1 175 ? -7.914 2.279 -16.940 1.00 87.12 175 GLU A CA 1
ATOM 1406 C C . GLU A 1 175 ? -7.163 3.529 -17.421 1.00 87.12 175 GLU A C 1
ATOM 1408 O O . GLU A 1 175 ? -7.089 3.780 -18.622 1.00 87.12 175 GLU A O 1
ATOM 1413 N N . GLU A 1 176 ? -6.580 4.300 -16.499 1.00 89.38 176 GLU A N 1
ATOM 1414 C CA . GLU A 1 176 ? -5.851 5.533 -16.800 1.00 89.38 176 GLU A CA 1
ATOM 1415 C C . GLU A 1 176 ? -4.570 5.619 -15.963 1.00 89.38 176 GLU A C 1
ATOM 1417 O O . GLU A 1 176 ? -4.592 5.934 -14.774 1.00 89.38 176 GLU A O 1
ATOM 1422 N N . THR A 1 177 ? -3.420 5.350 -16.580 1.00 91.25 177 THR A N 1
ATOM 1423 C CA . THR A 1 177 ? -2.116 5.412 -15.906 1.00 91.25 177 THR A CA 1
ATOM 1424 C C . THR A 1 177 ? -1.358 6.670 -16.302 1.00 91.25 177 THR A C 1
ATOM 1426 O O . THR A 1 177 ? -1.118 6.902 -17.484 1.00 91.25 177 THR A O 1
ATOM 1429 N N . LEU A 1 178 ? -0.940 7.454 -15.308 1.00 93.00 178 LEU A N 1
ATOM 1430 C CA . LEU A 1 178 ? -0.124 8.646 -15.503 1.00 93.00 178 LEU A CA 1
ATOM 1431 C C . LEU A 1 178 ? 1.336 8.339 -15.168 1.00 93.00 178 LEU A C 1
ATOM 1433 O O . LEU A 1 178 ? 1.654 7.891 -14.062 1.00 93.00 178 LEU A O 1
ATOM 1437 N N . CYS A 1 179 ? 2.209 8.615 -16.131 1.00 93.00 179 CYS A N 1
ATOM 1438 C CA . CYS A 1 179 ? 3.640 8.367 -16.046 1.00 93.00 179 CYS A CA 1
ATOM 1439 C C . CYS A 1 179 ? 4.422 9.674 -16.092 1.00 93.00 179 CYS A C 1
ATOM 1441 O O . CYS A 1 179 ? 4.192 10.504 -16.970 1.00 93.00 179 CYS A O 1
ATOM 1443 N N . GLU A 1 180 ? 5.378 9.824 -15.183 1.00 92.31 180 GLU A N 1
ATOM 1444 C CA . GLU A 1 180 ? 6.386 10.877 -15.235 1.00 92.31 180 GLU A CA 1
ATOM 1445 C C . GLU A 1 180 ? 7.720 10.248 -15.652 1.00 92.31 180 GLU A C 1
ATOM 1447 O O . GLU A 1 180 ? 8.276 9.411 -14.945 1.00 92.31 180 GLU A O 1
ATOM 1452 N N . CYS A 1 181 ? 8.212 10.623 -16.833 1.00 91.56 181 CYS A N 1
ATOM 1453 C CA . CYS A 1 181 ? 9.454 10.123 -17.424 1.00 91.56 181 CYS A CA 1
ATOM 1454 C C . CYS A 1 181 ? 10.316 11.306 -17.880 1.00 91.56 181 CYS A C 1
ATOM 1456 O O . CYS A 1 181 ? 9.793 12.338 -18.301 1.00 91.56 181 CYS A O 1
ATOM 1458 N N . ASN A 1 182 ? 11.641 11.160 -17.828 1.00 89.94 182 ASN A N 1
ATOM 1459 C CA . ASN A 1 182 ? 12.596 12.251 -18.064 1.00 89.94 182 ASN A CA 1
ATOM 1460 C C . ASN A 1 182 ? 13.370 12.158 -19.397 1.00 89.94 182 ASN A C 1
ATOM 1462 O O . ASN A 1 182 ? 14.397 12.816 -19.560 1.00 89.94 182 ASN A O 1
ATOM 1466 N N . HIS A 1 183 ? 12.911 11.341 -20.340 1.00 87.94 183 HIS A N 1
ATOM 1467 C CA . HIS A 1 183 ? 13.580 11.087 -21.617 1.00 87.94 183 HIS A CA 1
ATOM 1468 C C . HIS A 1 183 ? 12.554 11.004 -22.757 1.00 87.94 183 HIS A C 1
ATOM 1470 O O . HIS A 1 183 ? 11.355 11.002 -22.507 1.00 87.94 183 HIS A O 1
ATOM 1476 N N . LEU A 1 184 ? 13.004 10.982 -24.016 1.00 88.44 184 LEU A N 1
ATOM 1477 C CA . LEU A 1 184 ? 12.132 10.895 -25.195 1.00 88.44 184 LEU A CA 1
ATOM 1478 C C . LEU A 1 184 ? 12.314 9.543 -25.871 1.00 88.44 184 LEU A C 1
ATOM 1480 O O . LEU A 1 184 ? 13.376 9.271 -26.426 1.00 88.44 184 LEU A O 1
ATOM 1484 N N . THR A 1 185 ? 11.286 8.700 -25.815 1.00 91.50 185 THR A N 1
ATOM 1485 C CA . THR A 1 185 ? 11.327 7.359 -26.399 1.00 91.50 185 THR A CA 1
ATOM 1486 C C . THR A 1 185 ? 9.913 6.786 -26.575 1.00 91.50 185 THR A C 1
ATOM 1488 O O . THR A 1 185 ? 8.934 7.528 -26.505 1.00 91.50 185 THR A O 1
ATOM 1491 N N . SER A 1 186 ? 9.788 5.485 -26.839 1.00 92.00 186 SER A N 1
ATOM 1492 C CA . SER A 1 186 ? 8.491 4.795 -26.831 1.00 92.00 186 SER A CA 1
ATOM 1493 C C . SER A 1 186 ? 8.084 4.430 -25.407 1.00 92.00 186 SER A C 1
ATOM 1495 O O . SER A 1 186 ? 8.887 3.854 -24.679 1.00 92.00 186 SER A O 1
ATOM 1497 N N . PHE A 1 187 ? 6.838 4.710 -25.027 1.00 93.50 187 PHE A N 1
ATOM 1498 C CA . PHE A 1 187 ? 6.322 4.450 -23.681 1.00 93.50 187 PHE A CA 1
ATOM 1499 C C . PHE A 1 187 ? 5.194 3.425 -23.685 1.00 93.50 187 PHE A C 1
ATOM 1501 O O . PHE A 1 187 ? 4.402 3.358 -24.626 1.00 93.50 187 PHE A O 1
ATOM 1508 N N . ALA A 1 188 ? 5.101 2.662 -22.602 1.00 92.19 188 ALA A N 1
ATOM 1509 C CA . ALA A 1 188 ? 4.005 1.743 -22.329 1.00 92.19 188 ALA A CA 1
ATOM 1510 C C . ALA A 1 188 ? 3.711 1.699 -20.825 1.00 92.19 188 ALA A C 1
ATOM 1512 O O . ALA A 1 188 ? 4.500 2.160 -20.001 1.00 92.19 188 ALA A O 1
ATOM 1513 N N . THR A 1 189 ? 2.574 1.123 -20.451 1.00 92.75 189 THR A N 1
ATOM 1514 C CA . THR A 1 189 ? 2.200 0.917 -19.049 1.00 92.75 189 THR A CA 1
ATOM 1515 C C . THR A 1 189 ? 1.907 -0.553 -18.799 1.00 92.75 189 THR A C 1
ATOM 1517 O O . THR A 1 189 ? 1.497 -1.291 -19.695 1.00 92.75 189 THR A O 1
ATOM 1520 N N . GLN A 1 190 ? 2.153 -1.003 -17.572 1.00 90.50 190 GLN A N 1
ATOM 1521 C CA . GLN A 1 190 ? 1.908 -2.380 -17.160 1.00 90.50 190 GLN A CA 1
ATOM 1522 C C . GLN A 1 190 ? 1.249 -2.404 -15.786 1.00 90.50 190 GLN A C 1
ATOM 1524 O O . GLN A 1 190 ? 1.712 -1.741 -14.864 1.00 90.50 190 GLN A O 1
ATOM 1529 N N . TRP A 1 191 ? 0.220 -3.239 -15.635 1.00 91.12 191 TRP A N 1
ATOM 1530 C CA . TRP A 1 191 ? -0.372 -3.588 -14.346 1.00 91.12 191 TRP A CA 1
ATOM 1531 C C . TRP A 1 191 ? -0.268 -5.092 -14.136 1.00 91.12 191 TRP A C 1
ATOM 1533 O O . TRP A 1 191 ? -0.933 -5.872 -14.816 1.00 91.12 191 TRP A O 1
ATOM 1543 N N . LYS A 1 192 ? 0.572 -5.516 -13.188 1.00 91.69 192 LYS A N 1
ATOM 1544 C CA . LYS A 1 192 ? 0.623 -6.918 -12.759 1.00 91.69 192 LYS A CA 1
ATOM 1545 C C . LYS A 1 192 ? -0.262 -7.093 -11.531 1.00 91.69 192 LYS A C 1
ATOM 1547 O O . LYS A 1 192 ? 0.122 -6.671 -10.442 1.00 91.69 192 LYS A O 1
ATOM 1552 N N . PHE A 1 193 ? -1.423 -7.718 -11.695 1.00 89.38 193 PHE A N 1
ATOM 1553 C CA . PHE A 1 193 ? -2.280 -8.090 -10.568 1.00 89.38 193 PHE A CA 1
ATOM 1554 C C . PHE A 1 193 ? -1.685 -9.278 -9.813 1.00 89.38 193 PHE A C 1
ATOM 1556 O O . PHE A 1 193 ? -1.186 -10.229 -10.417 1.00 89.38 193 PHE A O 1
ATOM 1563 N N . LEU A 1 194 ? -1.702 -9.196 -8.485 1.00 88.50 194 LEU A N 1
ATOM 1564 C CA . LEU A 1 194 ? -1.106 -10.188 -7.603 1.00 88.50 194 LEU A CA 1
ATOM 1565 C C . LEU A 1 194 ? -2.174 -11.120 -7.043 1.00 88.50 194 LEU A C 1
ATOM 1567 O O . LEU A 1 194 ? -3.236 -10.684 -6.596 1.00 88.50 194 LEU A O 1
ATOM 1571 N N . THR A 1 195 ? -1.853 -12.407 -7.007 1.00 83.62 195 THR A N 1
ATOM 1572 C CA . THR A 1 195 ? -2.636 -13.412 -6.294 1.00 83.62 195 THR A CA 1
ATOM 1573 C C . THR A 1 195 ? -2.118 -13.529 -4.869 1.00 83.62 195 THR A C 1
ATOM 1575 O O . T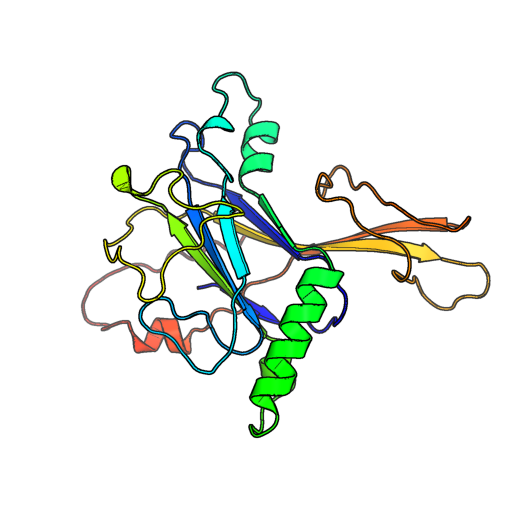HR A 1 195 ? -0.913 -13.642 -4.655 1.00 83.62 195 THR A O 1
ATOM 1578 N N . ASN A 1 196 ? -3.023 -13.506 -3.894 1.00 75.19 196 ASN A N 1
ATOM 1579 C CA . ASN A 1 196 ? -2.670 -13.809 -2.513 1.00 75.19 196 ASN A CA 1
ATOM 1580 C C . ASN A 1 196 ? -2.270 -15.285 -2.420 1.00 75.19 196 ASN A C 1
ATOM 1582 O O . ASN A 1 196 ? -3.078 -16.152 -2.763 1.00 75.19 196 ASN A O 1
ATOM 1586 N N . GLU A 1 197 ? -1.063 -15.575 -1.942 1.00 63.19 197 GLU A N 1
ATOM 1587 C CA . GLU A 1 197 ? -0.735 -16.939 -1.546 1.00 63.19 197 GLU A CA 1
ATOM 1588 C C . GLU A 1 197 ? -1.553 -17.260 -0.297 1.00 63.19 197 GLU A C 1
ATOM 1590 O O . GLU A 1 197 ? -1.321 -16.713 0.782 1.00 63.19 197 GLU A O 1
ATOM 1595 N N . MET A 1 198 ? -2.568 -18.110 -0.447 1.00 50.34 198 MET A N 1
ATOM 1596 C CA . MET A 1 198 ? -3.305 -18.612 0.703 1.00 50.34 198 MET A CA 1
ATOM 1597 C C . MET A 1 198 ? -2.341 -19.402 1.591 1.00 50.34 198 MET A C 1
ATOM 1599 O O . MET A 1 198 ? -1.909 -20.495 1.230 1.00 50.34 198 MET A O 1
ATOM 1603 N N . ASP A 1 199 ? -2.022 -18.859 2.766 1.00 44.34 199 ASP A N 1
ATOM 1604 C CA . ASP A 1 199 ? -1.352 -19.612 3.821 1.00 44.34 199 ASP A CA 1
ATOM 1605 C C . ASP A 1 199 ? -2.371 -20.546 4.481 1.00 44.34 199 ASP A C 1
ATOM 1607 O O . ASP A 1 199 ? -2.983 -20.253 5.513 1.00 44.34 199 ASP A O 1
ATOM 1611 N N . PHE A 1 200 ? -2.588 -21.683 3.824 1.00 44.12 200 PHE A N 1
ATOM 1612 C CA . PHE A 1 200 ? -3.419 -22.763 4.332 1.00 44.12 200 PHE A CA 1
ATOM 1613 C C . PHE A 1 200 ? -2.918 -23.275 5.688 1.00 44.12 200 PHE A C 1
ATOM 1615 O O . PHE A 1 200 ? -3.722 -23.713 6.499 1.00 44.12 200 PHE A O 1
ATOM 1622 N N . THR A 1 201 ? -1.625 -23.165 5.996 1.00 37.00 201 THR A N 1
ATOM 1623 C CA . THR A 1 201 ? -1.074 -23.603 7.285 1.00 37.00 201 THR A CA 1
ATOM 1624 C C . THR A 1 201 ? -1.565 -22.704 8.419 1.00 37.00 201 THR A C 1
ATOM 1626 O O . THR A 1 201 ? -1.973 -23.201 9.466 1.00 37.00 201 THR A O 1
ATOM 1629 N N . TYR A 1 202 ? -1.612 -21.385 8.211 1.00 41.88 202 TYR A N 1
ATOM 1630 C CA . TYR A 1 202 ? -2.235 -20.448 9.154 1.00 41.88 202 TYR A CA 1
ATOM 1631 C C . TYR A 1 202 ? -3.760 -20.627 9.228 1.00 41.88 202 TYR A C 1
ATOM 1633 O O . TYR A 1 202 ? -4.326 -20.655 10.322 1.00 41.88 202 TYR A O 1
ATOM 1641 N N . ALA A 1 203 ? -4.427 -20.805 8.082 1.00 37.94 203 ALA A N 1
ATOM 1642 C CA . ALA A 1 203 ? -5.870 -21.049 8.033 1.00 37.94 203 ALA A CA 1
ATOM 1643 C C . ALA A 1 203 ? -6.272 -22.340 8.770 1.00 37.94 203 ALA A C 1
ATOM 1645 O O . ALA A 1 203 ? -7.258 -22.331 9.499 1.00 37.94 203 ALA A O 1
ATOM 1646 N N . PHE A 1 204 ? -5.484 -23.414 8.643 1.00 43.44 204 PHE A N 1
ATOM 1647 C CA . PHE A 1 204 ? -5.775 -24.723 9.231 1.00 43.44 204 PHE A CA 1
ATOM 1648 C C . PHE A 1 204 ? -5.190 -24.938 10.635 1.00 43.44 204 PHE A C 1
ATOM 1650 O O . PHE A 1 204 ? -5.649 -25.821 11.352 1.00 43.44 204 PHE A O 1
ATOM 1657 N N . SER A 1 205 ? -4.215 -24.131 11.070 1.00 40.00 205 SER A N 1
ATOM 1658 C CA . SER A 1 205 ? -3.667 -24.204 12.439 1.00 40.00 205 SER A CA 1
ATOM 1659 C C . SER A 1 205 ? -4.516 -23.473 13.484 1.00 40.00 205 SER A C 1
ATOM 1661 O O . SER A 1 205 ? -4.332 -23.697 14.680 1.00 40.00 205 SER A O 1
ATOM 1663 N N . LYS A 1 206 ? -5.456 -22.617 13.057 1.00 38.94 206 LYS A N 1
ATOM 1664 C CA . LYS A 1 206 ? -6.402 -21.899 13.933 1.00 38.94 206 LYS A CA 1
ATOM 1665 C C . LYS A 1 206 ? -7.851 -22.387 13.824 1.00 38.94 206 LYS A C 1
ATOM 1667 O O . LYS A 1 206 ? -8.698 -21.905 14.573 1.00 38.94 206 LYS A O 1
ATOM 1672 N N . THR A 1 207 ? -8.149 -23.329 12.932 1.00 38.28 207 THR A N 1
ATOM 1673 C CA . THR A 1 207 ? -9.478 -23.946 12.821 1.00 38.28 207 THR A CA 1
ATOM 1674 C C . THR A 1 207 ? -9.573 -25.188 13.697 1.00 38.28 207 THR A C 1
ATOM 1676 O O . THR A 1 207 ? -9.012 -26.233 13.376 1.00 38.28 207 THR A O 1
ATOM 1679 N N . ASP A 1 208 ? -10.323 -25.080 14.791 1.00 35.38 208 ASP A N 1
ATOM 1680 C CA . ASP A 1 208 ? -10.866 -26.234 15.501 1.00 35.38 208 ASP A CA 1
ATOM 1681 C C . ASP A 1 208 ? -11.990 -26.833 14.635 1.00 35.38 208 ASP A C 1
ATOM 1683 O O . ASP A 1 208 ? -13.057 -26.238 14.473 1.00 35.38 208 ASP A O 1
ATOM 1687 N N . PHE A 1 209 ? -11.722 -27.978 14.002 1.00 41.69 209 PHE A N 1
ATOM 1688 C CA . PHE A 1 209 ? -12.583 -28.621 12.995 1.00 41.69 209 PHE A CA 1
ATOM 1689 C C . PHE A 1 209 ? -13.924 -29.157 13.546 1.00 41.69 209 PHE A C 1
ATOM 1691 O O . PHE A 1 209 ? -14.644 -29.855 12.835 1.00 41.69 209 PHE A O 1
ATOM 1698 N N . GLN A 1 210 ? -14.281 -28.851 14.797 1.00 36.75 210 GLN A N 1
ATOM 1699 C CA . GLN A 1 210 ? -15.504 -29.340 15.439 1.00 36.75 210 GLN A CA 1
ATOM 1700 C C . GLN A 1 210 ? -16.710 -28.396 15.392 1.00 36.75 210 GLN A C 1
ATOM 1702 O O . GLN A 1 210 ? -17.785 -28.801 15.836 1.00 36.75 210 GLN A O 1
ATOM 1707 N N . ARG A 1 211 ? -16.596 -27.164 14.880 1.00 32.50 211 ARG A N 1
ATOM 1708 C CA . ARG A 1 211 ? -17.754 -26.256 14.797 1.00 32.50 211 ARG A CA 1
ATOM 1709 C C . ARG A 1 211 ? -17.896 -25.651 13.406 1.00 32.50 211 ARG A C 1
ATOM 1711 O O . ARG A 1 211 ? -17.165 -24.738 13.041 1.00 32.50 211 ARG A O 1
ATOM 1718 N N . ASP A 1 212 ? -18.842 -26.230 12.670 1.00 37.34 212 ASP A N 1
ATOM 1719 C CA . ASP A 1 212 ? -19.439 -25.815 11.400 1.00 37.34 212 ASP A CA 1
ATOM 1720 C C . ASP A 1 212 ? -19.107 -24.385 10.961 1.00 37.34 212 ASP A C 1
ATOM 1722 O O . ASP A 1 212 ? -19.652 -23.448 11.529 1.00 37.34 212 ASP A O 1
ATOM 1726 N N . PHE A 1 213 ? -18.312 -24.209 9.900 1.00 38.44 213 PHE A N 1
ATOM 1727 C CA . PHE A 1 213 ? -18.504 -23.081 8.982 1.00 38.44 213 PHE A CA 1
ATOM 1728 C C . PHE A 1 213 ? -17.894 -23.339 7.598 1.00 38.44 213 PHE A C 1
ATOM 1730 O O . PHE A 1 213 ? -16.747 -23.757 7.443 1.00 38.44 213 PHE A O 1
ATOM 1737 N N . THR A 1 214 ? -18.701 -23.043 6.582 1.00 32.47 214 THR A N 1
ATOM 1738 C CA . THR A 1 214 ? -18.373 -23.037 5.156 1.00 32.47 214 THR A CA 1
ATOM 1739 C C . THR A 1 214 ? -17.309 -21.982 4.846 1.00 32.47 214 THR A C 1
ATOM 1741 O O . THR A 1 214 ? -17.524 -20.790 5.064 1.00 32.47 214 THR A O 1
ATOM 1744 N N . VAL A 1 215 ? -16.176 -22.404 4.279 1.00 35.91 215 VAL A N 1
ATOM 1745 C CA . VAL A 1 215 ? -15.181 -21.499 3.685 1.00 35.91 215 VAL A CA 1
ATOM 1746 C C . VAL A 1 215 ? -15.709 -21.027 2.328 1.00 35.91 215 VAL A C 1
ATOM 1748 O O . VAL A 1 215 ? -15.697 -21.778 1.356 1.00 35.91 215 VAL A O 1
ATOM 1751 N N . CYS A 1 216 ? -16.178 -19.781 2.239 1.00 29.45 216 CYS A N 1
ATOM 1752 C CA . CYS A 1 216 ? -16.482 -19.155 0.951 1.00 29.45 216 CYS A CA 1
ATOM 1753 C C . CYS A 1 216 ? -15.194 -18.595 0.335 1.00 29.45 216 CYS A C 1
ATOM 1755 O O . CYS A 1 216 ? -14.753 -17.500 0.683 1.00 29.45 216 CYS A O 1
ATOM 1757 N N . ALA A 1 217 ? -14.603 -19.349 -0.590 1.00 34.97 217 ALA A N 1
ATOM 1758 C CA . ALA A 1 217 ? -13.565 -18.857 -1.485 1.00 34.97 217 ALA A CA 1
ATOM 1759 C C . ALA A 1 217 ? -14.221 -18.282 -2.749 1.00 34.97 217 ALA A C 1
ATOM 1761 O O . ALA A 1 217 ? -14.852 -19.008 -3.513 1.00 34.97 217 ALA A O 1
ATOM 1762 N N . THR A 1 218 ? -14.074 -16.980 -2.987 1.00 28.72 218 THR A N 1
ATOM 1763 C CA . THR A 1 218 ? -14.360 -16.384 -4.300 1.00 28.72 218 THR A CA 1
ATOM 1764 C C . THR A 1 218 ? -13.075 -16.334 -5.111 1.00 28.72 218 THR A C 1
ATOM 1766 O O . THR A 1 218 ? -12.199 -15.512 -4.850 1.00 28.72 218 THR A O 1
ATOM 1769 N N . GLN A 1 219 ? -12.985 -17.221 -6.098 1.00 26.53 219 GLN A N 1
ATOM 1770 C CA . GLN A 1 219 ? -12.081 -17.109 -7.235 1.00 26.53 219 GLN A CA 1
ATOM 1771 C C . GLN A 1 219 ? -12.776 -16.218 -8.270 1.00 26.53 219 GLN A C 1
ATOM 1773 O O . GLN A 1 219 ? -13.869 -16.550 -8.724 1.00 26.53 219 GLN A O 1
ATOM 1778 N N . LEU A 1 220 ? -12.195 -15.065 -8.597 1.00 28.64 220 LEU A N 1
ATOM 1779 C CA . LEU A 1 220 ? -12.639 -14.275 -9.746 1.00 28.64 220 LEU A CA 1
ATOM 1780 C C . LEU A 1 220 ? -11.732 -14.645 -10.923 1.00 28.64 220 LEU A C 1
ATOM 1782 O O . LEU A 1 220 ? -10.513 -14.507 -10.813 1.00 28.64 220 LEU A O 1
ATOM 1786 N N . PHE A 1 221 ? -12.347 -15.195 -11.973 1.00 31.83 221 PHE A N 1
ATOM 1787 C CA . PHE A 1 221 ? -11.752 -15.411 -13.294 1.00 31.83 221 PHE A CA 1
ATOM 1788 C C . PHE A 1 221 ? -11.771 -14.114 -14.101 1.00 31.83 221 PHE A C 1
ATOM 1790 O O . PHE A 1 221 ? -12.729 -13.328 -13.908 1.00 31.83 221 PHE A O 1
#

Foldseek 3Di:
DFKFQALDLFFKKKKFWAFPDLLVLWKKKKKKAALDADDQQADDLQDDIDIAIQLNASVLDDPPDDPVSSRLSRMDIDHRVRSNVRLVSNCVSCVVPDDDSRSSRMMDMDMDTDDPVCGNQDHPVRDQDRNHDDDDDGPTDIDMWMKTKAKWFDDVVDPDIDRPQKTWDSSADPVGTDIDHDDDGDIDMDIGITDGDPPVVVVVVPDPPPDDDDDDDDDDD